Protein AF-S6GFT3-F1 (afdb_monomer_lite)

Sequence (217 aa):
MGRIEHPQSLIDEALYGQNAGHPILGSADYKLVHHCKNGRSVYSFCMCPGGTVVAATSEENQVVTNGMSQYSRNERNANSAIVVGIDPSDYPGGPLAGVDLQRELERAAFKLGGENYDAPMQRVGDFLKSNATTDIGVVQPSYKPGVKLTDLTGLLPEYCNVALREAIPAFNKKIDGFAHEDATLTAVETRTSSPICISRLMELKWRRRWHFLSLES

Radius of gyration: 18.82 Å; chains: 1; bounding box: 41×36×60 Å

Foldseek 3Di:
DFKWKDFQQLQQCQPPNVCRPPPVCAGDDDWDWDQDPLRKIKIWAPKQQQWAWEFPDPDALFTAIDIDADPNSNHGITMTTTDIDDDCVVQPDPQCSLVVLLRLLRNVQSVCQPVPRAFEKEFLLCLLVVHWDDDQPPDAHRYPPHHDTTHCCVSDDNSGSNRCSVRQVVVCVVGPCSSPRNIMGTDDHSPRDDSGDPDDDPPPDPDDDDDDDDDDD

Secondary structure (DSSP, 8-state):
--EEEEEHHHHHHHHHGGGTT-TTT-S-----EEE-TTS-EEEEEEEEEEEEEEE---STT---EEEE--TT--SSEEEEEEEE---GGGS-SSTTHHHHHHHHHHHHHHHHHTSSSPEEEEEHHHHHHT----S--SS----SS-EEE---GGGS-HHHHHHHHHHHHHHHTTSTTTT-TT-EEE-----SS-SS-----SS----S---------

Structure (mmCIF, N/CA/C/O backbone):
data_AF-S6GFT3-F1
#
_entry.id   AF-S6GFT3-F1
#
loop_
_atom_site.group_PDB
_atom_site.id
_atom_site.type_symbol
_atom_site.label_atom_id
_atom_site.label_alt_id
_atom_site.label_comp_id
_atom_site.label_asym_id
_atom_site.label_entity_id
_atom_site.label_seq_id
_atom_site.pdbx_PDB_ins_code
_atom_site.Cartn_x
_atom_site.Cartn_y
_atom_site.Cartn_z
_atom_site.occupancy
_atom_site.B_iso_or_equiv
_atom_site.auth_seq_id
_atom_site.auth_comp_id
_atom_site.auth_asym_id
_atom_site.auth_atom_id
_atom_site.pdbx_PDB_model_num
ATOM 1 N N . MET A 1 1 ? -3.341 3.065 4.460 1.00 76.50 1 MET A N 1
ATOM 2 C CA . MET A 1 1 ? -3.394 2.348 3.162 1.00 76.50 1 MET A CA 1
ATOM 3 C C . MET A 1 1 ? -2.251 1.354 3.131 1.00 76.50 1 MET A C 1
ATOM 5 O O . MET A 1 1 ? -1.356 1.477 3.948 1.00 76.50 1 MET A O 1
ATOM 9 N N . GLY A 1 2 ? -2.373 0.305 2.327 1.00 93.56 2 GLY A N 1
ATOM 10 C CA . GLY A 1 2 ? -1.497 -0.853 2.341 1.00 93.56 2 GLY A CA 1
ATOM 11 C C . GLY A 1 2 ? -0.315 -0.792 1.382 1.00 93.56 2 GLY A C 1
ATOM 12 O O . GLY A 1 2 ? 0.190 0.270 1.011 1.00 93.56 2 GLY A O 1
ATOM 13 N N . ARG A 1 3 ? 0.111 -1.985 0.993 1.00 98.44 3 ARG A N 1
ATOM 14 C CA . ARG A 1 3 ? 1.264 -2.253 0.147 1.00 98.44 3 ARG A CA 1
ATOM 15 C C . ARG A 1 3 ? 0.844 -2.308 -1.310 1.00 98.44 3 ARG A C 1
ATOM 17 O O . ARG A 1 3 ? -0.034 -3.091 -1.661 1.00 98.44 3 ARG A O 1
ATOM 24 N N . ILE A 1 4 ? 1.459 -1.464 -2.134 1.00 98.69 4 ILE A N 1
ATOM 25 C CA . ILE A 1 4 ? 1.331 -1.535 -3.587 1.00 98.69 4 ILE A CA 1
ATOM 26 C C . ILE A 1 4 ? 2.386 -2.492 -4.139 1.00 98.69 4 ILE A C 1
ATOM 28 O O . ILE A 1 4 ? 3.529 -2.433 -3.684 1.00 98.69 4 ILE A O 1
ATOM 32 N N . GLU A 1 5 ? 2.025 -3.345 -5.097 1.00 98.81 5 GLU A N 1
ATOM 33 C CA . GLU A 1 5 ? 2.974 -4.188 -5.831 1.00 98.81 5 GLU A CA 1
ATOM 34 C C . GLU A 1 5 ? 2.902 -3.935 -7.338 1.00 98.81 5 GLU A C 1
ATOM 36 O O . GLU A 1 5 ? 1.819 -3.859 -7.928 1.00 98.81 5 GLU A O 1
ATOM 41 N N . HIS A 1 6 ? 4.077 -3.876 -7.958 1.00 98.62 6 HIS A N 1
ATOM 42 C CA . HIS A 1 6 ? 4.287 -3.817 -9.405 1.00 98.62 6 HIS A CA 1
ATOM 43 C C . HIS A 1 6 ? 5.329 -4.866 -9.790 1.00 98.62 6 HIS A C 1
ATOM 45 O O . HIS A 1 6 ? 6.172 -5.192 -8.952 1.00 98.62 6 HIS A O 1
ATOM 51 N N . PRO A 1 7 ? 5.363 -5.362 -11.039 1.00 98.19 7 PRO A N 1
ATOM 52 C CA . PRO A 1 7 ? 6.503 -6.143 -11.505 1.00 98.19 7 PRO A CA 1
ATOM 53 C C . PRO A 1 7 ? 7.793 -5.340 -11.300 1.00 98.19 7 PRO A C 1
ATOM 55 O O . PRO A 1 7 ? 7.855 -4.176 -11.696 1.00 98.19 7 PRO A O 1
ATOM 58 N N . GLN A 1 8 ? 8.824 -5.941 -10.703 1.00 98.12 8 GLN A N 1
ATOM 59 C CA . GLN A 1 8 ? 10.095 -5.244 -10.471 1.00 98.12 8 GLN A CA 1
ATOM 60 C C . GLN A 1 8 ? 10.688 -4.735 -11.791 1.00 98.12 8 GLN A C 1
ATOM 62 O O . GLN A 1 8 ? 11.159 -3.605 -11.852 1.00 98.12 8 GLN A O 1
ATOM 67 N N . SER A 1 9 ? 10.552 -5.514 -12.868 1.00 97.06 9 SER A N 1
ATOM 68 C CA . SER A 1 9 ? 11.010 -5.136 -14.207 1.00 97.06 9 SER A CA 1
ATOM 69 C C . SER A 1 9 ? 10.369 -3.850 -14.733 1.00 97.06 9 SER A C 1
ATOM 71 O O . SER A 1 9 ? 11.036 -3.091 -15.423 1.00 97.06 9 SER A O 1
ATOM 73 N N . LEU A 1 10 ? 9.100 -3.581 -14.396 1.00 97.88 10 LEU A N 1
ATOM 74 C CA . LEU A 1 10 ? 8.419 -2.340 -14.785 1.00 97.88 10 LEU A CA 1
ATOM 75 C C . LEU A 1 10 ? 9.085 -1.138 -14.108 1.00 97.88 10 LEU A C 1
ATOM 77 O O . LEU A 1 10 ? 9.333 -0.121 -14.747 1.00 97.88 10 LEU A O 1
ATOM 81 N N . ILE A 1 11 ? 9.409 -1.268 -12.820 1.00 98.25 11 ILE A N 1
ATOM 82 C CA . ILE A 1 11 ? 10.091 -0.218 -12.057 1.00 98.25 11 ILE A CA 1
ATOM 83 C C . ILE A 1 11 ? 11.535 -0.039 -12.543 1.00 98.25 11 ILE A C 1
ATOM 85 O O . ILE A 1 11 ? 11.985 1.096 -12.701 1.00 98.25 11 ILE A O 1
ATOM 89 N N . ASP A 1 12 ? 12.239 -1.138 -12.825 1.00 97.94 12 ASP A N 1
ATOM 90 C CA . ASP A 1 12 ? 13.599 -1.110 -13.370 1.00 97.94 12 ASP A CA 1
ATOM 91 C C . ASP A 1 12 ? 13.644 -0.391 -14.721 1.00 97.94 12 ASP A C 1
ATOM 93 O O . ASP A 1 12 ? 14.489 0.477 -14.934 1.00 97.94 12 ASP A O 1
ATOM 97 N N . GLU A 1 13 ? 12.716 -0.706 -15.624 1.00 97.75 13 GLU A N 1
ATOM 98 C CA . GLU A 1 13 ? 12.628 -0.068 -16.935 1.00 97.75 13 GLU A CA 1
ATOM 99 C C . GLU A 1 13 ? 12.287 1.421 -16.813 1.00 97.75 13 GLU A C 1
ATOM 101 O O . GLU A 1 13 ? 12.956 2.257 -17.423 1.00 97.75 13 GLU A O 1
ATOM 106 N N . ALA A 1 14 ? 11.317 1.774 -15.966 1.00 97.62 14 ALA A N 1
ATOM 107 C CA . ALA A 1 14 ? 10.903 3.160 -15.770 1.00 97.62 14 ALA A CA 1
ATOM 108 C C . ALA A 1 14 ? 12.011 4.050 -15.172 1.00 97.62 14 ALA A C 1
ATOM 110 O O . ALA A 1 14 ? 12.063 5.244 -15.471 1.00 97.62 14 ALA A O 1
ATOM 111 N N . LEU A 1 15 ? 12.887 3.498 -14.323 1.00 97.56 15 LEU A N 1
ATOM 112 C CA . LEU A 1 15 ? 13.923 4.266 -13.622 1.00 97.56 15 LEU A CA 1
ATOM 113 C C . LEU A 1 15 ? 15.307 4.181 -14.270 1.00 97.56 15 LEU A C 1
ATOM 115 O O . LEU A 1 15 ? 16.045 5.168 -14.258 1.00 97.56 15 LEU A O 1
ATOM 119 N N . TYR A 1 16 ? 15.680 3.025 -14.819 1.00 97.50 16 TYR A N 1
ATOM 120 C CA . TYR A 1 16 ? 17.016 2.781 -15.373 1.00 97.50 16 TYR A CA 1
ATOM 121 C C . TYR A 1 16 ? 17.034 2.642 -16.899 1.00 97.50 16 TYR A C 1
ATOM 123 O O . TYR A 1 16 ? 18.108 2.762 -17.501 1.00 97.50 16 TYR A O 1
ATOM 131 N N . GLY A 1 17 ? 15.886 2.418 -17.546 1.00 96.38 17 GLY A N 1
ATOM 132 C CA . GLY A 1 17 ? 15.785 2.240 -18.993 1.00 96.38 17 GLY A CA 1
ATOM 133 C C . GLY A 1 17 ? 16.698 1.119 -19.494 1.00 96.38 17 GLY A C 1
ATOM 134 O O . GLY A 1 17 ? 16.649 -0.007 -19.010 1.00 96.38 17 GLY A O 1
ATOM 135 N N . GLN A 1 18 ? 17.594 1.439 -20.432 1.00 95.88 18 GLN A N 1
ATOM 136 C CA . GLN A 1 18 ? 18.540 0.473 -21.014 1.00 95.88 18 GLN A CA 1
ATOM 137 C C . GLN A 1 18 ? 19.512 -0.147 -19.996 1.00 95.88 18 GLN A C 1
ATOM 139 O O . GLN A 1 18 ? 20.102 -1.185 -20.281 1.00 95.88 18 GLN A O 1
ATOM 144 N N . ASN A 1 19 ? 19.689 0.476 -18.827 1.00 96.88 19 ASN A N 1
ATOM 145 C CA . ASN A 1 19 ? 20.568 -0.031 -17.772 1.00 96.88 19 ASN A CA 1
ATOM 146 C C . ASN A 1 19 ? 19.848 -0.956 -16.773 1.00 96.88 19 ASN A C 1
ATOM 148 O O . ASN A 1 19 ? 20.461 -1.379 -15.789 1.00 96.88 19 ASN A O 1
ATOM 152 N N . ALA A 1 20 ? 18.567 -1.271 -16.989 1.00 96.38 20 ALA A N 1
ATOM 153 C CA . ALA A 1 20 ? 17.850 -2.261 -16.192 1.00 96.38 20 ALA A CA 1
ATOM 154 C C . ALA A 1 20 ? 18.586 -3.617 -16.208 1.00 96.38 20 ALA A C 1
ATOM 156 O O . ALA A 1 20 ? 19.044 -4.083 -17.251 1.00 96.38 20 ALA A O 1
ATOM 157 N N . GLY A 1 21 ? 18.738 -4.242 -15.035 1.00 91.69 21 GLY A N 1
ATOM 158 C CA . GLY A 1 21 ? 19.493 -5.492 -14.869 1.00 91.69 21 GLY A CA 1
ATOM 159 C C . GLY A 1 21 ? 21.014 -5.331 -14.731 1.00 91.69 21 GLY A C 1
ATOM 160 O O . GLY A 1 21 ? 21.723 -6.333 -14.621 1.00 91.69 21 GLY A O 1
ATOM 161 N N . HIS A 1 22 ? 21.547 -4.102 -14.703 1.00 94.69 22 HIS A N 1
ATOM 162 C CA . HIS A 1 22 ? 22.978 -3.883 -14.490 1.00 94.69 22 HIS A CA 1
ATOM 163 C C . HIS A 1 22 ? 23.417 -4.350 -13.080 1.00 94.69 22 HIS A C 1
ATOM 165 O O . HIS A 1 22 ? 22.889 -3.839 -12.088 1.00 94.69 22 HIS A O 1
ATOM 171 N N . PRO A 1 23 ? 24.436 -5.229 -12.938 1.00 91.56 23 PRO A N 1
ATOM 172 C CA . PRO A 1 23 ? 24.786 -5.853 -11.652 1.00 91.56 23 PRO A CA 1
ATOM 173 C C . PRO A 1 23 ? 25.145 -4.881 -10.521 1.00 91.56 23 PRO A C 1
ATOM 175 O O . PRO A 1 23 ? 24.946 -5.197 -9.354 1.00 91.56 23 PRO A O 1
ATOM 178 N N . ILE A 1 24 ? 25.685 -3.703 -10.857 1.00 93.75 24 ILE A N 1
ATOM 179 C CA . ILE A 1 24 ? 26.036 -2.667 -9.867 1.00 93.75 24 ILE A CA 1
ATOM 180 C C . ILE A 1 24 ? 24.811 -1.854 -9.434 1.00 93.75 24 ILE A C 1
ATOM 182 O O . ILE A 1 24 ? 24.741 -1.439 -8.282 1.00 93.75 24 ILE A O 1
ATOM 186 N N . LEU A 1 25 ? 23.863 -1.608 -10.346 1.00 94.06 25 LEU A N 1
ATOM 187 C CA . LEU A 1 25 ? 22.658 -0.839 -10.021 1.00 94.06 25 LEU A CA 1
ATOM 188 C C . LEU A 1 25 ? 21.688 -1.696 -9.201 1.00 94.06 25 LEU A C 1
ATOM 190 O O . LEU A 1 25 ? 21.065 -1.198 -8.268 1.00 94.06 25 LEU A O 1
ATOM 194 N N . GLY A 1 26 ? 21.624 -2.995 -9.514 1.00 94.00 26 GLY A N 1
ATOM 195 C CA . GLY A 1 26 ? 20.690 -3.924 -8.893 1.00 94.00 26 GLY A CA 1
ATOM 196 C C . GLY A 1 26 ? 19.238 -3.579 -9.228 1.00 94.00 26 GLY A C 1
ATOM 197 O O . GLY A 1 26 ? 18.957 -2.918 -10.228 1.00 94.00 26 GLY A O 1
ATOM 198 N N . SER A 1 27 ? 18.322 -4.050 -8.385 1.00 95.88 27 SER A N 1
ATOM 199 C CA . SER A 1 27 ? 16.886 -3.797 -8.523 1.00 95.88 27 SER A CA 1
ATOM 200 C C . SER A 1 27 ? 16.550 -2.362 -8.125 1.00 95.88 27 SER A C 1
ATOM 202 O O . SER A 1 27 ? 16.937 -1.905 -7.042 1.00 95.88 27 SER A O 1
ATOM 204 N N . ALA A 1 28 ? 15.809 -1.677 -8.991 1.00 96.88 28 ALA A N 1
ATOM 205 C CA . ALA A 1 28 ? 15.468 -0.280 -8.841 1.00 96.88 28 ALA A CA 1
ATOM 206 C C . ALA A 1 28 ? 14.562 -0.013 -7.641 1.00 96.88 28 ALA A C 1
ATOM 208 O O . ALA A 1 28 ? 13.786 -0.848 -7.171 1.00 96.88 28 ALA A O 1
ATOM 209 N N . ASP A 1 29 ? 14.695 1.208 -7.158 1.00 96.50 29 ASP A N 1
ATOM 210 C CA . ASP A 1 29 ? 14.293 1.662 -5.845 1.00 96.50 29 ASP A CA 1
ATOM 211 C C . ASP A 1 29 ? 13.647 3.050 -6.015 1.00 96.50 29 ASP A C 1
ATOM 213 O O . ASP A 1 29 ? 13.997 3.801 -6.927 1.00 96.50 29 ASP A O 1
ATOM 217 N N . TYR A 1 30 ? 12.633 3.381 -5.210 1.00 98.25 30 TYR A N 1
ATOM 218 C CA . TYR A 1 30 ? 11.950 4.668 -5.322 1.00 98.25 30 TYR A CA 1
ATOM 219 C C . TYR A 1 30 ? 11.539 5.272 -3.984 1.00 98.25 30 TYR A C 1
ATOM 221 O O . TYR A 1 30 ? 11.294 4.592 -2.985 1.00 98.25 30 TYR A O 1
ATOM 229 N N . LYS A 1 31 ? 11.388 6.600 -4.011 1.00 98.19 31 LYS A N 1
ATOM 230 C CA . LYS A 1 31 ? 10.795 7.399 -2.943 1.00 98.19 31 LYS A CA 1
ATOM 231 C C . LYS A 1 31 ? 9.882 8.461 -3.541 1.00 98.19 31 LYS A C 1
ATOM 233 O O . LYS A 1 31 ? 10.324 9.359 -4.253 1.00 98.19 31 LYS A O 1
ATOM 238 N N . LEU A 1 32 ? 8.599 8.365 -3.227 1.00 98.44 32 LEU A N 1
ATOM 239 C CA . LEU A 1 32 ? 7.544 9.198 -3.780 1.00 98.44 32 LEU A CA 1
ATOM 240 C C . LEU A 1 32 ? 6.841 9.970 -2.666 1.00 98.44 32 LEU A C 1
ATOM 242 O O . LEU A 1 32 ? 6.572 9.433 -1.595 1.00 98.44 32 LEU A O 1
ATOM 246 N N . VAL A 1 33 ? 6.534 11.235 -2.942 1.00 98.38 33 VAL A N 1
ATOM 247 C CA . VAL A 1 33 ? 5.713 12.113 -2.099 1.00 98.38 33 VAL A CA 1
ATOM 248 C C . VAL A 1 33 ? 4.816 12.943 -3.012 1.00 98.38 33 VAL A C 1
ATOM 250 O O . VAL A 1 33 ? 5.262 13.399 -4.074 1.00 98.38 33 VAL A O 1
ATOM 253 N N . HIS A 1 34 ? 3.557 13.116 -2.623 1.00 98.62 34 HIS A N 1
ATOM 254 C CA . HIS A 1 34 ? 2.587 13.992 -3.272 1.00 98.62 34 HIS A CA 1
ATOM 255 C C . HIS A 1 34 ? 1.762 14.726 -2.214 1.00 98.62 34 HIS A C 1
ATOM 257 O O . HIS A 1 34 ? 1.202 14.106 -1.309 1.00 98.62 34 HIS A O 1
ATOM 263 N N . HIS A 1 35 ? 1.693 16.050 -2.332 1.00 98.31 35 HIS A N 1
ATOM 264 C CA . HIS A 1 35 ? 0.848 16.895 -1.493 1.00 98.31 35 HIS A CA 1
ATOM 265 C C . HIS A 1 35 ? -0.483 17.100 -2.215 1.00 98.31 35 HIS A C 1
ATOM 267 O O . HIS A 1 35 ? -0.519 17.696 -3.292 1.00 98.31 35 HIS A O 1
ATOM 273 N N . CYS A 1 36 ? -1.552 16.555 -1.644 1.00 98.38 36 CYS A N 1
ATOM 274 C CA . CYS A 1 36 ? -2.869 16.516 -2.262 1.00 98.38 36 CYS A CA 1
ATOM 275 C C . CYS A 1 36 ? -3.621 17.832 -2.063 1.00 98.38 36 CYS A C 1
ATOM 277 O O . CYS A 1 36 ? -3.381 18.577 -1.108 1.00 98.38 36 CYS A O 1
ATOM 279 N N . LYS A 1 37 ? -4.613 18.085 -2.920 1.00 98.19 37 LYS A N 1
ATOM 280 C CA . LYS A 1 37 ? -5.451 19.294 -2.844 1.00 98.19 37 LYS A CA 1
ATOM 281 C C . LYS A 1 37 ? -6.261 19.386 -1.552 1.00 98.19 37 LYS A C 1
ATOM 283 O O . LYS A 1 37 ? -6.582 20.485 -1.116 1.00 98.19 37 LYS A O 1
ATOM 288 N N . ASN A 1 38 ? -6.579 18.248 -0.934 1.00 96.88 38 ASN A N 1
ATOM 289 C CA . ASN A 1 38 ? -7.308 18.181 0.335 1.00 96.88 38 ASN A CA 1
ATOM 290 C C . ASN A 1 38 ? -6.419 18.406 1.577 1.00 96.88 38 ASN A C 1
ATOM 292 O O . ASN A 1 38 ? -6.856 18.138 2.693 1.00 96.88 38 ASN A O 1
ATOM 296 N N . GLY A 1 39 ? -5.170 18.851 1.394 1.00 96.69 39 GLY A N 1
ATOM 297 C CA . GLY A 1 39 ? -4.229 19.146 2.477 1.00 96.69 39 GLY A CA 1
ATOM 298 C C . GLY A 1 39 ? -3.489 17.927 3.035 1.00 96.69 39 GLY A C 1
ATOM 299 O O . GLY A 1 39 ? -2.592 18.091 3.859 1.00 96.69 39 GLY A O 1
ATOM 300 N N . ARG A 1 40 ? -3.808 16.706 2.585 1.00 97.25 40 ARG A N 1
ATOM 301 C CA . ARG A 1 40 ? -3.100 15.487 3.002 1.00 97.25 40 ARG A CA 1
ATOM 302 C C . ARG A 1 40 ? -1.850 15.252 2.165 1.00 97.25 40 ARG A C 1
ATOM 304 O O . ARG A 1 40 ? -1.783 15.615 0.995 1.00 97.25 40 ARG A O 1
ATOM 311 N N . SER A 1 41 ? -0.865 14.586 2.756 1.00 97.75 41 SER A N 1
ATOM 312 C CA . SER A 1 41 ? 0.330 14.134 2.040 1.00 97.75 41 SER A CA 1
ATOM 313 C C . SER A 1 41 ? 0.304 12.620 1.897 1.00 97.75 41 SER A C 1
ATOM 315 O O . SER A 1 41 ? 0.115 11.909 2.885 1.00 97.75 41 SER A O 1
ATOM 317 N N . VAL A 1 42 ? 0.514 12.139 0.674 1.00 98.56 42 VAL A N 1
ATOM 318 C CA . VAL A 1 42 ? 0.662 10.715 0.361 1.00 98.56 42 VAL A CA 1
ATOM 319 C C . V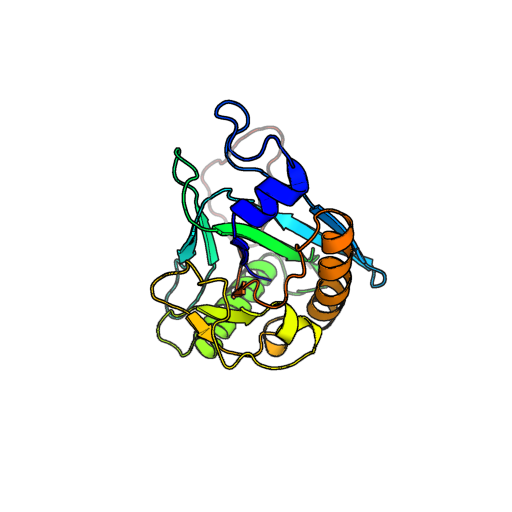AL A 1 42 ? 2.111 10.443 0.009 1.00 98.56 42 VAL A C 1
ATOM 321 O O . VAL A 1 42 ? 2.721 11.203 -0.745 1.00 98.56 42 VAL A O 1
ATOM 324 N N . TYR A 1 43 ? 2.677 9.368 0.541 1.00 98.38 43 TYR A N 1
ATOM 325 C CA . TYR A 1 43 ? 4.068 9.021 0.289 1.00 98.38 43 TYR A CA 1
ATOM 326 C C . TYR A 1 43 ? 4.298 7.514 0.291 1.00 98.38 43 TYR A C 1
ATOM 328 O O . TYR A 1 43 ? 3.533 6.753 0.882 1.00 98.38 43 TYR A O 1
ATOM 336 N N . SER A 1 44 ? 5.369 7.092 -0.380 1.00 98.25 44 SER A N 1
ATOM 337 C CA . SER A 1 44 ? 5.870 5.723 -0.302 1.00 98.25 44 SER A CA 1
ATOM 338 C C . SER A 1 44 ? 6.707 5.533 0.961 1.00 98.25 44 SER A C 1
ATOM 340 O O . SER A 1 44 ? 7.581 6.353 1.261 1.00 98.25 44 SER A O 1
ATOM 342 N N . PHE A 1 45 ? 6.511 4.421 1.651 1.00 96.88 45 PHE A N 1
ATOM 343 C CA . PHE A 1 45 ? 7.230 4.045 2.857 1.00 96.88 45 PHE A CA 1
ATOM 344 C C . PHE A 1 45 ? 7.728 2.602 2.759 1.00 96.88 45 PHE A C 1
ATOM 346 O O . PHE A 1 45 ? 7.043 1.742 2.208 1.00 96.88 45 PHE A O 1
ATOM 353 N N . CYS A 1 46 ? 8.924 2.351 3.310 1.00 96.25 46 CYS A N 1
ATOM 354 C CA . CYS A 1 46 ? 9.547 1.025 3.356 1.00 96.25 46 CYS A CA 1
ATOM 355 C C . CYS A 1 46 ? 9.503 0.322 1.983 1.00 96.25 46 CYS A C 1
ATOM 357 O O . CYS A 1 46 ? 8.977 -0.776 1.846 1.00 96.25 46 CYS A O 1
ATOM 359 N N . MET A 1 47 ? 9.993 1.001 0.943 1.00 97.81 47 MET A N 1
ATOM 360 C CA . MET A 1 47 ? 10.058 0.433 -0.402 1.00 97.81 47 MET A CA 1
ATOM 361 C C . MET A 1 47 ? 11.065 -0.732 -0.424 1.00 97.81 47 MET A C 1
ATOM 363 O O . MET A 1 47 ? 12.174 -0.626 0.103 1.00 97.81 47 MET A O 1
ATOM 367 N N . CYS A 1 48 ? 10.632 -1.854 -0.989 1.00 97.62 48 CYS A N 1
ATOM 368 C CA . CYS A 1 48 ? 11.287 -3.153 -1.002 1.00 97.62 48 CYS A CA 1
ATOM 369 C C . CYS A 1 48 ? 11.453 -3.615 -2.461 1.00 97.62 48 CYS A C 1
ATOM 371 O O . CYS A 1 48 ? 10.509 -4.178 -3.029 1.00 97.62 48 CYS A O 1
ATOM 373 N N . PRO A 1 49 ? 12.629 -3.389 -3.079 1.00 96.38 49 PRO A N 1
ATOM 374 C CA . PRO A 1 49 ? 12.917 -3.884 -4.421 1.00 96.38 49 PRO A CA 1
ATOM 375 C C . PRO A 1 49 ? 12.960 -5.409 -4.431 1.00 96.38 49 PRO A C 1
ATOM 377 O O . PRO A 1 49 ? 13.568 -6.002 -3.531 1.00 96.38 49 PRO A O 1
ATOM 380 N N . GLY A 1 50 ? 12.336 -6.022 -5.436 1.00 95.94 50 GLY A N 1
ATOM 381 C CA . GLY A 1 50 ? 12.275 -7.464 -5.660 1.00 95.94 50 GLY A CA 1
ATOM 382 C C . GLY A 1 50 ? 12.017 -8.212 -4.363 1.00 95.94 50 GLY A C 1
ATOM 383 O O . GLY A 1 50 ? 12.827 -9.045 -3.943 1.00 95.94 50 GLY A O 1
ATOM 384 N N . GLY A 1 51 ? 10.935 -7.828 -3.690 1.00 95.75 51 GLY A N 1
ATOM 385 C CA . GLY A 1 51 ? 10.566 -8.295 -2.364 1.00 95.75 51 GLY A CA 1
ATOM 386 C C . GLY A 1 51 ? 9.155 -8.863 -2.307 1.00 95.75 51 GLY A C 1
ATOM 387 O O . GLY A 1 51 ? 8.471 -9.032 -3.313 1.00 95.75 51 GLY A O 1
ATOM 388 N N . THR A 1 52 ? 8.708 -9.122 -1.087 1.00 97.62 52 THR A N 1
ATOM 389 C CA . THR A 1 52 ? 7.388 -9.668 -0.778 1.00 97.62 52 THR A CA 1
ATOM 390 C C . THR A 1 52 ? 6.664 -8.782 0.219 1.00 97.62 52 THR A C 1
ATOM 392 O O . THR A 1 52 ? 7.274 -8.255 1.156 1.00 97.62 52 THR A O 1
ATOM 395 N N . VAL A 1 53 ? 5.352 -8.681 0.066 1.00 98.44 53 VAL A N 1
ATOM 396 C CA . VAL A 1 53 ? 4.459 -8.206 1.115 1.00 98.44 53 VAL A CA 1
ATOM 397 C C . VAL A 1 53 ? 4.295 -9.329 2.139 1.00 98.44 53 VAL A C 1
ATOM 399 O O . VAL A 1 53 ? 4.099 -10.484 1.773 1.00 98.44 53 VAL A O 1
ATOM 402 N N . VAL A 1 54 ? 4.397 -9.010 3.427 1.00 98.00 54 VAL A N 1
ATOM 403 C CA . VAL A 1 54 ? 4.386 -10.001 4.514 1.00 98.00 54 VAL A CA 1
ATOM 404 C C . VAL A 1 54 ? 3.239 -9.765 5.493 1.00 98.00 54 VAL A C 1
ATOM 406 O O . VAL A 1 54 ? 2.862 -8.621 5.760 1.00 98.00 54 VAL A O 1
ATOM 409 N N . ALA A 1 55 ? 2.712 -10.853 6.062 1.00 97.81 55 ALA A N 1
ATOM 410 C CA . ALA A 1 55 ? 1.807 -10.813 7.206 1.00 97.81 55 ALA A CA 1
ATOM 411 C C . ALA A 1 55 ? 2.580 -10.417 8.467 1.00 97.81 55 ALA A C 1
ATOM 413 O O . ALA A 1 55 ? 3.430 -11.163 8.948 1.00 97.81 55 ALA A O 1
ATOM 414 N N . ALA A 1 56 ? 2.287 -9.232 8.997 1.00 97.56 56 ALA A N 1
ATOM 415 C CA . ALA A 1 56 ? 3.000 -8.642 10.130 1.00 97.56 56 ALA A CA 1
ATOM 416 C C . ALA A 1 56 ? 2.112 -8.471 11.371 1.00 97.56 56 ALA A C 1
ATOM 418 O O . ALA A 1 56 ? 2.442 -7.700 12.275 1.00 97.56 56 ALA A O 1
ATOM 419 N N . THR A 1 57 ? 0.962 -9.152 11.404 1.00 97.38 57 THR A N 1
ATOM 420 C CA . THR A 1 57 ? 0.068 -9.088 12.561 1.00 97.38 57 THR A CA 1
ATOM 421 C C . THR A 1 57 ? 0.727 -9.727 13.780 1.00 97.38 57 THR A C 1
ATOM 423 O O . THR A 1 57 ? 1.442 -10.722 13.677 1.00 97.38 57 THR A O 1
ATOM 426 N N . SER A 1 58 ? 0.489 -9.135 14.946 1.00 97.00 58 SER A N 1
ATOM 427 C CA . SER A 1 58 ? 0.959 -9.639 16.240 1.00 97.00 58 SER A CA 1
ATOM 428 C C . SER A 1 58 ? -0.180 -9.784 17.250 1.00 97.00 58 SER A C 1
ATOM 430 O O . SER A 1 58 ? 0.078 -9.945 18.440 1.00 97.00 58 SER A O 1
ATOM 432 N N . GLU A 1 59 ? -1.425 -9.641 16.798 1.00 98.00 59 GLU A N 1
ATOM 433 C CA . GLU A 1 59 ? -2.634 -9.763 17.607 1.00 98.00 59 GLU A CA 1
ATOM 434 C C . GLU A 1 59 ? -3.630 -10.674 16.873 1.00 98.00 59 GLU A C 1
ATOM 436 O O . GLU A 1 59 ? -3.661 -10.731 15.641 1.00 98.00 59 GLU A O 1
ATOM 441 N N . GLU A 1 60 ? -4.435 -11.412 17.633 1.00 98.38 60 GLU A N 1
ATOM 442 C CA . GLU A 1 60 ? -5.459 -12.293 17.073 1.00 98.38 60 GLU A CA 1
ATOM 443 C C . GLU A 1 60 ? -6.547 -11.489 16.349 1.00 98.38 60 GLU A C 1
ATOM 445 O O . GLU A 1 60 ? -6.917 -10.388 16.771 1.00 98.38 60 GLU A O 1
ATOM 450 N N . ASN A 1 61 ? -7.102 -12.073 15.282 1.00 98.44 61 ASN A N 1
ATOM 451 C CA . ASN A 1 61 ? -8.213 -11.502 14.510 1.00 98.44 61 ASN A CA 1
ATOM 452 C C . ASN A 1 61 ? -7.911 -10.101 13.946 1.00 98.44 61 ASN A C 1
ATOM 454 O O . ASN A 1 61 ? -8.781 -9.228 13.873 1.00 98.44 61 ASN A O 1
ATOM 458 N N . GLN A 1 62 ? -6.650 -9.885 13.575 1.00 98.56 62 GLN A N 1
ATOM 459 C CA . GLN A 1 62 ? -6.125 -8.647 13.015 1.00 98.56 62 GLN A CA 1
ATOM 460 C C . GLN A 1 62 ? -5.236 -8.962 11.814 1.00 98.56 62 GLN A C 1
ATOM 462 O O . GLN A 1 62 ? -4.464 -9.923 11.841 1.00 98.56 62 GLN A O 1
ATOM 467 N N . VAL A 1 63 ? -5.328 -8.140 10.769 1.00 98.56 63 VAL A N 1
ATOM 468 C CA . VAL A 1 63 ? -4.451 -8.202 9.594 1.00 98.56 63 VAL A CA 1
ATOM 469 C C . VAL A 1 63 ? -3.589 -6.951 9.556 1.00 98.56 63 VAL A C 1
ATOM 471 O O . VAL A 1 63 ? -4.095 -5.836 9.635 1.00 98.56 63 VAL A O 1
ATOM 474 N N . VAL A 1 64 ? -2.284 -7.157 9.386 1.00 98.38 64 VAL A N 1
ATOM 475 C CA . VAL A 1 64 ? -1.287 -6.103 9.182 1.00 98.38 64 VAL A CA 1
ATOM 476 C C . VAL A 1 64 ? -0.388 -6.525 8.031 1.00 98.38 64 VAL A C 1
ATOM 478 O O . VAL A 1 64 ? 0.061 -7.676 7.984 1.00 98.38 64 VAL A O 1
ATOM 481 N N . THR A 1 65 ? -0.099 -5.597 7.126 1.00 98.44 65 THR A N 1
ATOM 482 C CA . THR A 1 65 ? 0.915 -5.768 6.085 1.00 98.44 65 THR A CA 1
ATOM 483 C C . THR A 1 65 ? 2.232 -5.111 6.488 1.00 98.44 65 THR A C 1
ATOM 485 O O . THR A 1 65 ? 2.264 -4.168 7.281 1.00 98.44 65 THR A O 1
ATOM 488 N N . ASN A 1 66 ? 3.327 -5.632 5.941 1.00 97.69 66 ASN A N 1
ATOM 489 C CA . ASN A 1 66 ? 4.619 -4.956 5.846 1.00 97.69 66 ASN A CA 1
ATOM 490 C C . ASN A 1 66 ? 5.340 -5.446 4.577 1.00 97.69 66 ASN A C 1
ATOM 492 O O . ASN A 1 66 ? 4.766 -6.199 3.790 1.00 97.69 66 ASN A O 1
ATOM 496 N N . GLY A 1 67 ? 6.590 -5.043 4.367 1.00 96.56 67 GLY A N 1
ATOM 497 C CA . GLY A 1 67 ? 7.421 -5.472 3.249 1.00 96.56 67 GLY A CA 1
ATOM 498 C C . GLY A 1 67 ? 8.744 -6.052 3.720 1.00 96.56 67 GLY A C 1
ATOM 499 O O . GLY A 1 67 ? 9.286 -5.673 4.757 1.00 96.56 67 GLY A O 1
ATOM 500 N N . MET A 1 68 ? 9.266 -6.981 2.930 1.00 96.06 68 MET A N 1
ATOM 501 C CA . MET A 1 68 ? 10.578 -7.586 3.110 1.00 96.06 68 MET A CA 1
ATOM 502 C C . MET A 1 68 ? 11.222 -7.768 1.735 1.00 96.06 68 MET A C 1
ATOM 504 O O . MET A 1 68 ? 10.538 -8.128 0.782 1.00 96.06 68 MET A O 1
ATOM 508 N N . SER A 1 69 ? 12.539 -7.604 1.646 1.00 91.06 69 SER A N 1
ATOM 509 C CA . SER A 1 69 ? 13.330 -8.125 0.527 1.00 91.06 69 SER A CA 1
ATOM 510 C C . SER A 1 69 ? 14.446 -9.012 1.063 1.00 91.06 69 SER A C 1
ATOM 512 O O . SER A 1 69 ? 15.058 -8.697 2.087 1.00 91.06 69 SER A O 1
ATOM 514 N N . GLN A 1 70 ? 14.748 -10.095 0.348 1.00 87.88 70 GLN A N 1
ATOM 515 C CA . GLN A 1 70 ? 16.004 -10.823 0.536 1.00 87.88 70 GLN A CA 1
ATOM 516 C C . GLN A 1 70 ? 17.182 -9.966 0.055 1.00 87.88 70 GLN A C 1
ATOM 518 O O . GLN A 1 70 ? 16.998 -9.024 -0.719 1.00 87.88 70 GLN A O 1
ATOM 523 N N . TYR A 1 71 ? 18.407 -10.315 0.459 1.00 82.00 71 TYR A N 1
ATOM 524 C CA . TYR A 1 71 ? 19.613 -9.613 -0.007 1.00 82.00 71 TYR A CA 1
ATOM 525 C C . TYR A 1 71 ? 19.711 -9.575 -1.541 1.00 82.00 71 TYR A C 1
ATOM 527 O O . TYR A 1 71 ? 20.097 -8.556 -2.106 1.00 82.00 71 TYR A O 1
ATOM 535 N N . SER A 1 72 ? 19.305 -10.660 -2.209 1.00 80.00 72 SER A N 1
ATOM 536 C CA . SER A 1 72 ? 19.312 -10.775 -3.669 1.00 80.00 72 SER A CA 1
ATOM 537 C C . SER A 1 72 ? 18.325 -9.845 -4.377 1.00 80.00 72 SER A C 1
ATOM 539 O O . SER A 1 72 ? 18.522 -9.598 -5.561 1.00 80.00 72 SER A O 1
ATOM 541 N N . ARG A 1 73 ? 17.276 -9.354 -3.689 1.00 88.56 73 ARG A N 1
ATOM 542 C CA . ARG A 1 73 ? 16.221 -8.480 -4.249 1.00 88.56 73 ARG A CA 1
ATOM 543 C C . ARG A 1 73 ? 15.681 -8.968 -5.601 1.00 88.56 73 ARG A C 1
ATOM 545 O O . ARG A 1 73 ? 15.490 -8.177 -6.520 1.00 88.56 73 ARG A O 1
ATOM 552 N N . ASN A 1 74 ? 15.487 -10.279 -5.724 1.00 87.75 74 ASN A N 1
ATOM 553 C CA . ASN A 1 74 ? 15.184 -10.948 -6.991 1.00 87.75 74 ASN A CA 1
ATOM 554 C C . ASN A 1 74 ? 13.789 -11.595 -7.011 1.00 87.75 74 ASN A C 1
ATOM 556 O O . ASN A 1 74 ? 13.529 -12.486 -7.817 1.00 87.75 74 ASN A O 1
ATOM 560 N N . GLU A 1 75 ? 12.900 -11.196 -6.097 1.00 93.88 75 GLU A N 1
ATOM 561 C CA . GLU A 1 75 ? 11.492 -11.577 -6.208 1.00 93.88 75 GLU A CA 1
ATOM 562 C C . GLU A 1 75 ? 10.819 -10.805 -7.344 1.00 93.88 75 GLU A C 1
ATOM 564 O O . GLU A 1 75 ? 11.294 -9.764 -7.802 1.00 93.88 75 GLU A O 1
ATOM 569 N N . ARG A 1 76 ? 9.677 -11.324 -7.796 1.00 94.00 76 ARG A N 1
ATOM 570 C CA . ARG A 1 76 ? 8.977 -10.826 -8.987 1.00 94.00 76 ARG A CA 1
ATOM 571 C C . ARG A 1 76 ? 8.532 -9.365 -8.875 1.00 94.00 76 ARG A C 1
ATOM 573 O O . ARG A 1 76 ? 8.485 -8.674 -9.894 1.00 94.00 76 ARG A O 1
ATOM 580 N N . ASN A 1 77 ? 8.173 -8.917 -7.674 1.00 97.94 77 ASN A N 1
ATOM 581 C CA . ASN A 1 77 ? 7.509 -7.637 -7.472 1.00 97.94 77 ASN A CA 1
ATOM 582 C C . ASN A 1 77 ? 8.388 -6.637 -6.710 1.00 97.94 77 ASN A C 1
ATOM 584 O O . ASN A 1 77 ? 9.030 -6.973 -5.714 1.00 97.94 77 ASN A O 1
ATOM 588 N N . ALA A 1 78 ? 8.332 -5.376 -7.129 1.00 98.19 78 ALA A N 1
ATOM 589 C CA . ALA A 1 78 ? 8.635 -4.247 -6.262 1.00 98.19 78 ALA A CA 1
ATOM 590 C C . ALA A 1 78 ? 7.422 -4.000 -5.363 1.00 98.19 78 ALA A C 1
ATOM 592 O O . ALA A 1 78 ? 6.295 -3.993 -5.863 1.00 98.19 78 ALA A O 1
ATOM 593 N N . ASN A 1 79 ? 7.624 -3.734 -4.071 1.00 98.50 79 ASN A N 1
ATOM 594 C CA . ASN A 1 79 ? 6.525 -3.280 -3.219 1.00 98.50 79 ASN A CA 1
ATOM 595 C C . ASN A 1 79 ? 6.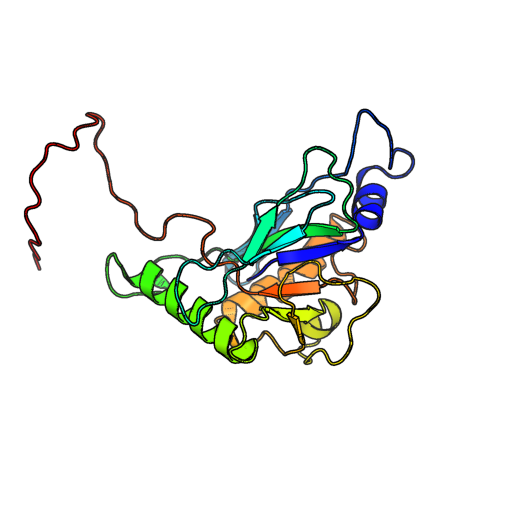903 -2.095 -2.333 1.00 98.50 79 ASN A C 1
ATOM 597 O O . ASN A 1 79 ? 8.053 -1.932 -1.943 1.00 98.50 79 ASN A O 1
ATOM 601 N N . SER A 1 80 ? 5.928 -1.265 -1.983 1.00 98.50 80 SER A N 1
ATOM 602 C CA . SER A 1 80 ? 6.071 -0.260 -0.926 1.00 98.50 80 SER A CA 1
ATOM 603 C C . SER A 1 80 ? 4.729 -0.003 -0.267 1.00 98.50 80 SER A C 1
ATOM 605 O O . SER A 1 80 ? 3.682 -0.214 -0.876 1.00 98.50 80 SER A O 1
ATOM 607 N N . ALA A 1 81 ? 4.731 0.453 0.981 1.00 98.25 81 ALA A N 1
ATOM 608 C CA . ALA A 1 81 ? 3.511 0.988 1.559 1.00 98.25 81 ALA A CA 1
ATOM 609 C C . ALA A 1 81 ? 3.242 2.356 0.925 1.00 98.25 81 ALA A C 1
ATOM 611 O O . ALA A 1 81 ? 4.102 3.234 0.983 1.00 98.25 81 ALA A O 1
ATOM 612 N N . ILE A 1 82 ? 2.062 2.561 0.345 1.00 98.44 82 ILE A N 1
ATOM 613 C CA . ILE A 1 82 ? 1.599 3.905 -0.003 1.00 98.44 82 ILE A CA 1
ATOM 614 C C . ILE A 1 82 ? 0.706 4.352 1.145 1.00 98.44 82 ILE A C 1
ATOM 616 O O . ILE A 1 82 ? -0.242 3.672 1.523 1.00 98.44 82 ILE A O 1
ATOM 620 N N . VAL A 1 83 ? 1.060 5.454 1.795 1.00 97.31 83 VAL A N 1
ATOM 621 C CA . VAL A 1 83 ? 0.431 5.848 3.059 1.00 97.31 83 VAL A CA 1
ATOM 622 C C . VAL A 1 83 ? 0.047 7.313 3.043 1.00 97.31 83 VAL A C 1
ATOM 624 O O . VAL A 1 83 ? 0.698 8.137 2.404 1.00 97.31 83 VAL A O 1
ATOM 627 N N . VAL A 1 84 ? -1.041 7.620 3.744 1.00 97.75 84 VAL A N 1
ATOM 628 C CA . VAL A 1 84 ? -1.551 8.979 3.934 1.00 97.75 84 VAL A CA 1
ATOM 629 C C . VAL A 1 84 ? -1.142 9.426 5.330 1.00 97.75 84 VAL A C 1
ATOM 631 O O . VAL A 1 84 ? -1.372 8.695 6.293 1.00 97.75 84 VAL A O 1
ATOM 634 N N . GLY A 1 85 ? -0.534 10.605 5.442 1.00 93.06 85 GLY A N 1
ATOM 635 C CA . GLY A 1 85 ? -0.277 11.222 6.742 1.00 93.06 85 GLY A CA 1
ATOM 636 C C . GLY A 1 85 ? -1.586 11.544 7.467 1.00 93.06 85 GLY A C 1
ATOM 637 O O . GLY A 1 85 ? -2.479 12.155 6.876 1.00 93.06 85 GLY A O 1
ATOM 638 N N . ILE A 1 86 ? -1.675 11.128 8.729 1.00 91.38 86 ILE A N 1
ATOM 639 C CA . ILE A 1 86 ? -2.759 11.457 9.659 1.00 91.38 86 ILE A CA 1
ATOM 640 C C . ILE A 1 86 ? -2.169 12.137 10.894 1.00 91.38 86 ILE A C 1
ATOM 642 O O . ILE A 1 86 ? -1.017 11.878 11.251 1.00 91.38 86 ILE A O 1
ATOM 646 N N . ASP A 1 87 ? -2.970 12.974 11.538 1.00 90.56 87 ASP A N 1
ATOM 647 C CA . ASP A 1 87 ? -2.594 13.754 12.713 1.00 90.56 87 ASP A CA 1
ATOM 648 C C . ASP A 1 87 ? -3.481 13.376 13.906 1.00 90.56 87 ASP A C 1
ATOM 650 O O . ASP A 1 87 ? -4.613 12.940 13.702 1.00 90.56 87 ASP A O 1
ATOM 654 N N . PRO A 1 88 ? -3.051 13.594 15.164 1.00 90.56 88 PRO A N 1
ATOM 655 C CA . PRO A 1 88 ? -3.877 13.303 16.340 1.00 90.56 88 PRO A CA 1
ATOM 656 C C . PRO A 1 88 ? -5.262 13.970 16.351 1.00 90.56 88 PRO A C 1
ATOM 658 O O . PRO A 1 88 ? -6.164 13.488 17.030 1.00 90.56 88 PRO A O 1
ATOM 661 N N . SER A 1 89 ? -5.461 15.055 15.594 1.00 91.75 89 SER A N 1
ATOM 662 C CA . SER A 1 89 ? -6.781 15.667 15.394 1.00 91.75 89 SER A CA 1
ATOM 663 C C . SER A 1 89 ? -7.765 14.774 14.631 1.00 91.75 89 SER A C 1
ATOM 665 O O . SER A 1 89 ? -8.969 14.982 14.739 1.00 91.75 89 SER A O 1
ATOM 667 N N . ASP A 1 90 ? -7.271 13.792 13.874 1.00 92.12 90 ASP A N 1
ATOM 668 C CA . ASP A 1 90 ? -8.077 12.833 13.113 1.00 92.12 90 ASP A CA 1
ATOM 669 C C . ASP A 1 90 ? -8.590 11.672 13.980 1.00 92.12 90 ASP A C 1
ATOM 671 O O . ASP A 1 90 ? -9.520 10.972 13.586 1.00 92.12 90 ASP A O 1
ATOM 675 N N . TYR A 1 91 ? -7.994 11.465 15.158 1.00 91.06 91 TYR A N 1
ATOM 676 C CA . TYR A 1 91 ? -8.338 10.405 16.108 1.00 91.06 91 TYR A CA 1
ATOM 677 C C . TYR A 1 91 ? -8.275 10.934 17.552 1.00 91.06 91 TYR A C 1
ATOM 679 O O . TYR A 1 91 ? -7.370 10.594 18.319 1.00 91.06 91 TYR A O 1
ATOM 687 N N . PRO A 1 92 ? -9.227 11.797 17.954 1.00 89.56 92 PRO A N 1
ATOM 688 C CA . PRO A 1 92 ? -9.292 12.284 19.325 1.00 89.56 92 PRO A CA 1
ATOM 689 C C . PRO A 1 92 ? -9.560 11.123 20.296 1.00 89.56 92 PRO A C 1
ATOM 691 O O . PRO A 1 92 ? -10.272 10.178 19.973 1.00 89.56 92 PRO A O 1
ATOM 694 N N . GLY A 1 93 ? -9.017 11.204 21.511 1.00 87.44 93 GLY A N 1
ATOM 695 C CA . GLY A 1 93 ? -9.187 10.142 22.519 1.00 87.44 93 GLY A CA 1
ATOM 696 C C . GLY A 1 93 ? -8.022 9.977 23.497 1.00 87.44 93 GLY A C 1
ATOM 697 O O . GLY A 1 93 ? -7.939 8.979 24.206 1.00 87.44 93 GLY A O 1
ATOM 698 N N . GLY A 1 94 ? -7.105 10.947 23.546 1.00 90.62 94 GLY A N 1
ATOM 699 C CA . GLY A 1 94 ? -5.954 10.920 24.444 1.00 90.62 94 GLY A CA 1
ATOM 700 C C . GLY A 1 94 ? -4.766 10.118 23.896 1.00 90.62 94 GLY A C 1
ATOM 701 O O . GLY A 1 94 ? -4.734 9.773 22.715 1.00 90.62 94 GLY A O 1
ATOM 702 N N . PRO A 1 95 ? -3.756 9.828 24.737 1.00 91.00 95 PRO A N 1
ATOM 703 C CA . PRO A 1 95 ? -2.465 9.304 24.281 1.00 91.00 95 PRO A CA 1
ATOM 704 C C . PRO A 1 95 ? -2.513 7.947 23.570 1.00 91.00 95 PRO A C 1
ATOM 706 O O . PRO A 1 95 ? -1.602 7.646 22.808 1.00 91.00 95 PRO A O 1
ATOM 709 N N . LEU A 1 96 ? -3.537 7.124 23.821 1.00 94.62 96 LEU A N 1
ATOM 710 C CA . LEU A 1 96 ? -3.669 5.783 23.237 1.00 94.62 96 LEU A CA 1
ATOM 711 C C . LEU A 1 96 ? -4.594 5.733 22.014 1.00 94.62 96 LEU A C 1
ATOM 713 O O . LEU A 1 96 ? -4.655 4.693 21.365 1.00 94.62 96 LEU A O 1
ATOM 717 N N . ALA A 1 97 ? -5.246 6.839 21.641 1.00 95.00 97 ALA A N 1
ATOM 718 C CA . ALA A 1 97 ? -6.226 6.851 20.551 1.00 95.00 97 ALA A CA 1
ATOM 719 C C . ALA A 1 97 ? -5.646 6.383 19.206 1.00 95.00 97 ALA A C 1
ATOM 721 O O . ALA A 1 97 ? -6.327 5.727 18.423 1.00 95.00 97 ALA A O 1
ATOM 722 N N . GLY A 1 98 ? -4.359 6.648 18.956 1.00 94.81 98 GLY A N 1
ATOM 723 C CA . GLY A 1 98 ? -3.672 6.131 17.772 1.00 94.81 98 GLY A CA 1
ATOM 724 C C . GLY A 1 98 ? -3.532 4.602 17.770 1.00 94.81 98 GLY A C 1
ATOM 725 O O . GLY A 1 98 ? -3.640 3.985 16.716 1.00 94.81 98 GLY A O 1
ATOM 726 N N . VAL A 1 99 ? -3.339 3.975 18.938 1.00 96.12 99 VAL A N 1
ATOM 727 C CA . VAL A 1 99 ? -3.319 2.505 19.074 1.00 96.12 99 VAL A CA 1
ATOM 728 C C . VAL A 1 99 ? -4.710 1.932 18.816 1.00 96.12 99 VAL A C 1
ATOM 730 O O . VAL A 1 99 ? -4.841 0.913 18.138 1.00 96.12 99 VAL A O 1
ATOM 733 N N . ASP A 1 100 ? -5.748 2.589 19.332 1.00 96.56 100 ASP A N 1
ATOM 734 C CA . ASP A 1 100 ? -7.130 2.152 19.136 1.00 96.56 100 ASP A CA 1
ATOM 735 C C . ASP A 1 100 ? -7.532 2.226 17.660 1.00 96.56 100 ASP A C 1
ATOM 737 O O . ASP A 1 100 ? -8.067 1.247 17.137 1.00 96.56 100 ASP A O 1
ATOM 741 N N . LEU A 1 101 ? -7.168 3.313 16.967 1.00 95.94 101 LEU A N 1
ATOM 742 C CA . LEU A 1 101 ? -7.356 3.451 15.521 1.00 95.94 101 LEU A CA 1
ATOM 743 C C . LEU A 1 101 ? -6.605 2.360 14.743 1.00 95.94 101 LEU A C 1
ATOM 745 O O . LEU A 1 101 ? -7.181 1.745 13.847 1.00 95.94 101 LEU A O 1
ATOM 749 N N . GLN A 1 102 ? -5.335 2.088 15.073 1.00 96.69 102 GLN A N 1
ATOM 750 C CA . GLN A 1 102 ? -4.575 1.011 14.425 1.00 96.69 102 GLN A CA 1
ATOM 751 C C . GLN A 1 102 ? -5.312 -0.323 14.557 1.00 96.69 102 GLN A C 1
ATOM 753 O O . GLN A 1 102 ? -5.609 -0.966 13.555 1.00 96.69 102 GLN A O 1
ATOM 758 N N . ARG A 1 103 ? -5.692 -0.703 15.778 1.00 97.94 103 ARG A N 1
ATOM 759 C CA . ARG A 1 103 ? -6.405 -1.959 16.033 1.00 97.94 103 ARG A CA 1
ATOM 760 C C . ARG A 1 103 ? -7.782 -2.011 15.375 1.00 97.94 103 ARG A C 1
ATOM 762 O O . ARG A 1 103 ? -8.224 -3.082 14.966 1.00 97.94 103 ARG A O 1
ATOM 769 N N . GLU A 1 104 ? -8.490 -0.887 15.296 1.00 97.69 104 GLU A N 1
ATOM 770 C CA . GLU A 1 104 ? -9.761 -0.788 14.575 1.00 97.69 104 GLU A CA 1
ATOM 771 C C . GLU A 1 104 ? -9.578 -1.129 13.096 1.00 97.69 104 GLU A C 1
ATOM 773 O O . GLU A 1 104 ? -10.251 -2.032 12.593 1.00 97.69 104 GLU A O 1
ATOM 778 N N . LEU A 1 105 ? -8.618 -0.479 12.436 1.00 98.06 105 LEU A N 1
ATOM 779 C CA . LEU A 1 105 ? -8.295 -0.717 11.031 1.00 98.06 105 LEU A CA 1
ATOM 780 C C . LEU A 1 105 ? -7.818 -2.156 10.791 1.00 98.06 105 LEU A C 1
ATOM 782 O O . LEU A 1 105 ? -8.222 -2.785 9.816 1.00 98.06 105 LEU A O 1
ATOM 786 N N . GLU A 1 106 ? -7.000 -2.702 11.690 1.00 98.62 106 GLU A N 1
ATOM 787 C CA . GLU A 1 106 ? -6.467 -4.066 11.594 1.00 98.62 106 GLU A CA 1
ATOM 788 C C . GLU A 1 106 ? -7.568 -5.132 11.740 1.00 98.62 106 GLU A C 1
ATOM 790 O O . GLU A 1 106 ? -7.591 -6.114 10.991 1.00 98.62 106 GLU A O 1
ATOM 795 N N . ARG A 1 107 ? -8.530 -4.928 12.652 1.00 98.75 107 ARG A N 1
ATOM 796 C CA . ARG A 1 107 ? -9.719 -5.792 12.782 1.00 98.75 107 ARG A CA 1
ATOM 797 C C . ARG A 1 107 ? -10.663 -5.649 11.593 1.00 98.75 107 ARG A C 1
ATOM 799 O O . ARG A 1 107 ? -11.227 -6.642 11.136 1.00 98.75 107 ARG A O 1
ATOM 806 N N . ALA A 1 108 ? -10.857 -4.430 11.091 1.00 98.56 108 ALA A N 1
ATOM 807 C CA . ALA A 1 108 ? -11.667 -4.188 9.902 1.00 98.56 108 ALA A CA 1
ATOM 808 C C . ALA A 1 108 ? -11.060 -4.885 8.675 1.00 98.56 108 ALA A C 1
ATOM 810 O O . ALA A 1 108 ? -11.783 -5.543 7.929 1.00 98.56 108 ALA A O 1
ATOM 811 N N . ALA A 1 109 ? -9.735 -4.829 8.521 1.00 98.56 109 ALA A N 1
ATOM 812 C CA . ALA A 1 109 ? -9.017 -5.535 7.467 1.00 98.56 109 ALA A CA 1
ATOM 813 C C . ALA A 1 109 ? -9.142 -7.058 7.601 1.00 98.56 109 ALA A C 1
ATOM 815 O O . ALA A 1 109 ? -9.406 -7.716 6.602 1.00 98.56 109 ALA A O 1
ATOM 816 N N . PHE A 1 110 ? -9.037 -7.619 8.811 1.00 98.75 110 PHE A N 1
ATOM 817 C CA . PHE A 1 110 ? -9.257 -9.054 9.043 1.00 98.75 110 PHE A CA 1
ATOM 818 C C . PHE A 1 110 ? -10.662 -9.506 8.622 1.00 98.75 110 PHE A C 1
ATOM 820 O O . PHE A 1 110 ? -10.809 -10.496 7.906 1.00 98.75 110 PHE A O 1
ATOM 827 N N . LYS A 1 111 ? -11.696 -8.743 8.995 1.00 98.62 111 LYS A N 1
ATOM 828 C CA . LYS A 1 111 ? -13.082 -9.017 8.583 1.00 98.62 111 LYS A CA 1
ATOM 829 C C . LYS A 1 111 ? -13.255 -8.926 7.071 1.00 98.62 111 LYS A C 1
ATOM 831 O O . LYS A 1 111 ? -13.819 -9.827 6.450 1.00 98.62 111 LYS A O 1
ATOM 836 N N . LEU A 1 112 ? -12.736 -7.858 6.468 1.00 98.12 112 LEU A N 1
ATOM 837 C CA . LEU A 1 112 ? -12.798 -7.645 5.024 1.00 98.12 112 LEU A CA 1
ATOM 838 C C . LEU A 1 112 ? -12.055 -8.757 4.264 1.00 98.12 112 LEU A C 1
ATOM 840 O O . LEU A 1 112 ? -12.553 -9.241 3.249 1.00 98.12 112 LEU A O 1
ATOM 844 N N . GLY A 1 113 ? -10.936 -9.218 4.827 1.00 97.94 113 GLY A N 1
ATOM 845 C CA . GLY A 1 113 ? -10.121 -10.350 4.391 1.00 97.94 113 GLY A CA 1
ATOM 846 C C . GLY A 1 113 ? -10.792 -11.720 4.518 1.00 97.94 113 GLY A C 1
ATOM 847 O O . GLY A 1 113 ? -10.354 -12.666 3.881 1.00 97.94 113 GLY A O 1
ATOM 848 N N . GLY A 1 114 ? -11.928 -11.825 5.217 1.00 98.12 114 GLY A N 1
ATOM 849 C CA . GLY A 1 114 ? -12.682 -13.076 5.352 1.00 98.12 114 GLY A CA 1
ATOM 850 C C . GLY A 1 114 ? -12.386 -13.867 6.623 1.00 98.12 114 GLY A C 1
ATOM 851 O O . GLY A 1 114 ? -12.692 -15.053 6.667 1.00 98.12 114 GLY A O 1
ATOM 852 N N . GLU A 1 115 ? -11.826 -13.219 7.646 1.00 98.50 115 GLU A N 1
ATOM 853 C CA . GLU A 1 115 ? -11.629 -13.787 8.987 1.00 98.50 115 GLU A CA 1
ATOM 854 C C . GLU A 1 115 ? -10.747 -15.053 9.021 1.00 98.50 115 GLU A C 1
ATOM 856 O O . GLU A 1 115 ? -10.853 -15.891 9.914 1.00 98.50 115 GLU A O 1
ATOM 861 N N . ASN A 1 116 ? -9.840 -15.183 8.050 1.00 98.25 116 ASN A N 1
ATOM 862 C CA . ASN A 1 116 ? -8.939 -16.327 7.871 1.00 98.25 116 ASN A CA 1
ATOM 863 C C . ASN A 1 116 ? -7.459 -15.912 7.714 1.00 98.25 116 ASN A C 1
ATOM 865 O O . ASN A 1 116 ? -6.634 -16.725 7.305 1.00 98.25 116 ASN A O 1
ATOM 869 N N . TYR A 1 117 ? -7.133 -14.656 8.049 1.00 98.50 117 TYR A N 1
ATOM 870 C CA . TYR A 1 117 ? -5.825 -14.007 7.861 1.00 98.50 117 TYR A CA 1
ATOM 871 C C . TYR A 1 117 ? -5.395 -13.767 6.408 1.00 98.50 117 TYR A C 1
ATOM 873 O O . TYR A 1 117 ? -4.272 -13.307 6.188 1.00 98.50 117 TYR A O 1
ATOM 881 N N . ASP A 1 118 ? -6.271 -13.983 5.426 1.00 98.69 118 ASP A N 1
ATOM 882 C CA . ASP A 1 118 ? -6.052 -13.402 4.107 1.00 98.69 118 ASP A CA 1
ATOM 883 C C . ASP A 1 118 ? -6.157 -11.876 4.191 1.00 98.69 118 ASP A C 1
ATOM 885 O O . ASP A 1 118 ? -7.002 -11.317 4.899 1.00 98.69 118 ASP A O 1
ATOM 889 N N . ALA A 1 119 ? -5.284 -11.181 3.465 1.00 98.62 119 ALA A N 1
ATOM 890 C CA . ALA A 1 119 ? -5.319 -9.727 3.410 1.00 98.62 119 ALA A CA 1
ATOM 891 C C . ALA A 1 119 ? -6.339 -9.241 2.366 1.00 98.62 119 ALA A C 1
ATOM 893 O O . ALA A 1 119 ? -6.367 -9.767 1.249 1.00 98.62 119 ALA A O 1
ATOM 894 N N . PRO A 1 120 ? -7.166 -8.224 2.667 1.00 98.50 120 PRO A N 1
ATOM 895 C CA . PRO A 1 120 ? -8.016 -7.609 1.660 1.00 98.50 120 PRO A CA 1
ATOM 896 C C . PRO A 1 120 ? -7.155 -6.925 0.591 1.00 98.50 120 PRO A C 1
ATOM 898 O O . PRO A 1 120 ? -6.231 -6.166 0.901 1.00 98.50 120 PRO A O 1
ATOM 901 N N . MET A 1 121 ? -7.473 -7.187 -0.672 1.00 98.25 121 MET A N 1
ATOM 902 C CA . MET A 1 121 ? -6.726 -6.693 -1.823 1.00 98.25 121 MET A CA 1
ATOM 903 C C . MET A 1 121 ? -7.662 -6.138 -2.897 1.00 98.25 121 MET A C 1
ATOM 905 O O . MET A 1 121 ? -8.762 -6.648 -3.114 1.00 98.25 121 MET A O 1
ATOM 909 N N . GLN A 1 122 ? -7.199 -5.096 -3.581 1.00 98.38 122 GLN A N 1
ATOM 910 C CA . GLN A 1 122 ? -7.860 -4.505 -4.742 1.00 98.38 122 GLN A CA 1
ATOM 911 C C . GLN A 1 122 ? -6.809 -4.127 -5.787 1.00 98.38 122 GLN A C 1
ATOM 913 O O . GLN A 1 122 ? -5.698 -3.721 -5.446 1.00 98.38 122 GLN A O 1
ATOM 918 N N . ARG A 1 123 ? -7.138 -4.238 -7.072 1.00 98.50 123 ARG A N 1
ATOM 919 C CA . ARG A 1 123 ? -6.292 -3.720 -8.151 1.00 98.50 123 ARG A CA 1
ATOM 920 C C . ARG A 1 123 ? -6.330 -2.196 -8.169 1.00 98.50 123 ARG A C 1
ATOM 922 O O . ARG A 1 123 ? -7.370 -1.587 -7.917 1.00 98.50 123 ARG A O 1
ATOM 929 N N . VAL A 1 124 ? -5.213 -1.569 -8.523 1.00 98.44 124 VAL A N 1
ATOM 930 C CA . VAL A 1 124 ? -5.094 -0.109 -8.623 1.00 98.44 124 VAL A CA 1
ATOM 931 C C . VAL A 1 124 ? -6.119 0.458 -9.602 1.00 98.44 124 VAL A C 1
ATOM 933 O O . VAL A 1 124 ? -6.789 1.436 -9.274 1.00 98.44 124 VAL A O 1
ATOM 936 N N . GLY A 1 125 ? -6.299 -0.170 -10.767 1.00 98.12 125 GLY A N 1
ATOM 937 C CA . GLY A 1 125 ? -7.281 0.274 -11.758 1.00 98.12 125 GLY A CA 1
ATOM 938 C C . GLY A 1 125 ? -8.711 0.280 -11.211 1.00 98.12 125 GLY A C 1
ATOM 939 O O . GLY A 1 125 ? -9.448 1.246 -11.416 1.00 98.12 125 GLY A O 1
ATOM 940 N N . ASP A 1 126 ? -9.082 -0.762 -10.465 1.00 98.31 126 ASP A N 1
ATOM 941 C CA . ASP A 1 126 ? -10.409 -0.895 -9.859 1.00 98.31 126 ASP A CA 1
ATOM 942 C C . ASP A 1 126 ? -10.599 0.110 -8.708 1.00 98.31 126 ASP A C 1
ATOM 944 O O . ASP A 1 126 ? -11.619 0.798 -8.654 1.00 98.31 126 ASP A O 1
ATOM 948 N N . PHE A 1 127 ? -9.585 0.300 -7.856 1.00 98.19 127 PHE A N 1
ATOM 949 C CA . PHE A 1 127 ? -9.596 1.300 -6.779 1.00 98.19 127 PHE A CA 1
ATOM 950 C C . PHE A 1 127 ? -9.777 2.735 -7.304 1.00 98.19 127 PHE A C 1
ATOM 952 O O . PHE A 1 127 ? -10.569 3.514 -6.760 1.00 98.19 127 PHE A O 1
ATOM 959 N N . LEU A 1 128 ? -9.072 3.087 -8.387 1.00 97.94 128 LEU A N 1
ATOM 960 C CA . LEU A 1 128 ? -9.190 4.398 -9.033 1.00 97.94 128 LEU A CA 1
ATOM 961 C C . LEU A 1 128 ? -10.573 4.608 -9.666 1.00 97.94 128 LEU A C 1
ATOM 963 O O . LEU A 1 128 ? -11.082 5.728 -9.657 1.00 97.94 128 LEU A O 1
ATOM 967 N N . LYS A 1 129 ? -11.198 3.538 -10.169 1.00 97.06 129 LYS A N 1
ATOM 968 C CA . LYS A 1 129 ? -12.555 3.549 -10.743 1.00 97.06 129 LYS A CA 1
ATOM 969 C C . LYS A 1 129 ? -13.662 3.367 -9.694 1.00 97.06 129 LYS A C 1
ATOM 971 O O . LYS A 1 129 ? -14.830 3.434 -10.052 1.00 97.06 129 LYS A O 1
ATOM 976 N N . SER A 1 130 ? -13.310 3.195 -8.415 1.00 94.50 130 SER A N 1
ATOM 977 C CA . SER A 1 130 ? -14.245 2.905 -7.312 1.00 94.50 130 SER A CA 1
ATOM 978 C C . SER A 1 130 ? -15.075 1.630 -7.526 1.00 94.50 130 SER A C 1
ATOM 980 O O . SER A 1 130 ? -16.256 1.587 -7.197 1.00 94.50 130 SER A O 1
ATOM 982 N N . ASN A 1 131 ? -14.446 0.590 -8.077 1.00 95.94 131 ASN A N 1
ATOM 983 C CA . ASN A 1 131 ? -15.046 -0.723 -8.306 1.00 95.94 131 ASN A CA 1
ATOM 984 C C . ASN A 1 131 ? -14.355 -1.787 -7.448 1.00 95.94 131 ASN A C 1
ATOM 986 O O . ASN A 1 131 ? -13.151 -1.713 -7.221 1.00 95.94 131 ASN A O 1
ATOM 990 N N . ALA A 1 132 ? -15.087 -2.811 -7.013 1.00 95.56 132 ALA A N 1
ATOM 991 C CA . ALA A 1 132 ? -14.479 -3.982 -6.385 1.00 95.56 132 ALA A CA 1
ATOM 992 C C . ALA A 1 132 ? -13.697 -4.814 -7.418 1.00 95.56 132 ALA A C 1
ATOM 994 O O . ALA A 1 132 ? -14.135 -4.964 -8.560 1.00 95.56 132 ALA A O 1
ATOM 995 N N . THR A 1 133 ? -12.567 -5.390 -7.007 1.00 96.69 133 THR A N 1
ATOM 996 C CA . THR A 1 133 ? -11.814 -6.337 -7.842 1.00 96.69 133 THR A CA 1
ATOM 997 C C . THR A 1 133 ? -12.447 -7.724 -7.792 1.00 96.69 133 THR A C 1
ATOM 999 O O . THR A 1 133 ? -12.812 -8.204 -6.721 1.00 96.69 133 THR A O 1
ATOM 1002 N N . THR A 1 134 ? -12.541 -8.385 -8.947 1.00 93.75 134 THR A N 1
ATOM 1003 C CA . THR A 1 134 ? -13.123 -9.733 -9.082 1.00 93.75 134 THR A CA 1
ATOM 1004 C C . THR A 1 134 ? -12.155 -10.784 -9.623 1.00 93.75 134 THR A C 1
ATOM 1006 O O . THR A 1 134 ? -12.443 -11.970 -9.498 1.00 93.75 134 THR A O 1
ATOM 1009 N N . ASP A 1 135 ? -11.016 -10.377 -10.189 1.00 95.56 135 ASP A N 1
ATOM 1010 C CA . ASP A 1 135 ? -10.003 -11.270 -10.758 1.00 95.56 135 ASP A CA 1
ATOM 1011 C C . ASP A 1 135 ? -8.587 -10.730 -10.483 1.00 95.56 135 ASP A C 1
ATOM 1013 O O . ASP A 1 135 ? -8.385 -9.518 -10.336 1.00 95.56 135 ASP A O 1
ATOM 1017 N N . ILE A 1 136 ? -7.611 -11.634 -10.389 1.00 91.94 136 ILE A N 1
ATOM 1018 C CA . ILE A 1 136 ? -6.196 -11.290 -10.259 1.00 91.94 136 ILE A CA 1
ATOM 1019 C C . ILE A 1 136 ? -5.633 -11.092 -11.669 1.00 91.94 136 ILE A C 1
ATOM 1021 O O . ILE A 1 136 ? -5.475 -12.044 -12.425 1.00 91.94 136 ILE A O 1
ATOM 1025 N N . GLY A 1 137 ? -5.264 -9.853 -11.995 1.00 94.38 137 GLY A N 1
ATOM 1026 C CA . GLY A 1 137 ? -4.623 -9.521 -13.266 1.00 94.38 137 GLY A CA 1
ATOM 1027 C C . GLY A 1 137 ? -3.187 -10.053 -13.402 1.00 94.38 137 GLY A C 1
ATOM 1028 O O . GLY A 1 137 ? -2.780 -11.048 -12.797 1.00 94.38 137 GLY A O 1
ATOM 1029 N N . VAL A 1 138 ? -2.358 -9.373 -14.198 1.00 96.06 138 VAL A N 1
ATOM 1030 C CA . VAL A 1 138 ? -0.994 -9.867 -14.479 1.00 96.06 138 VAL A CA 1
ATOM 1031 C C . VAL A 1 138 ? -0.049 -9.840 -13.269 1.00 96.06 138 VAL A C 1
ATOM 1033 O O . VAL A 1 138 ? 0.901 -10.633 -13.214 1.00 96.06 138 VAL A O 1
ATOM 1036 N N . VAL A 1 139 ? -0.293 -8.952 -12.299 1.00 97.75 139 VAL A N 1
ATOM 1037 C CA . VAL A 1 139 ? 0.520 -8.823 -11.081 1.00 97.75 139 VAL A CA 1
ATOM 1038 C C . VAL A 1 139 ? -0.043 -9.745 -10.010 1.00 97.75 139 VAL A C 1
ATOM 1040 O O . VAL A 1 139 ? -1.143 -9.551 -9.501 1.00 97.75 139 VAL A O 1
ATOM 1043 N N . GLN A 1 140 ? 0.726 -10.777 -9.682 1.00 97.81 140 GLN A N 1
ATOM 1044 C CA . GLN A 1 140 ? 0.341 -11.750 -8.668 1.00 97.81 140 GLN A CA 1
ATOM 1045 C C . GLN A 1 140 ? 0.732 -11.216 -7.283 1.00 97.81 140 GLN A C 1
ATOM 1047 O O . GLN A 1 140 ? 1.897 -10.844 -7.115 1.00 97.81 140 GLN A O 1
ATOM 1052 N N . PRO A 1 141 ? -0.189 -11.181 -6.305 1.00 97.62 141 PRO A N 1
ATOM 1053 C CA . PRO A 1 141 ? 0.103 -10.693 -4.963 1.00 97.62 141 PRO A CA 1
ATOM 1054 C C . PRO A 1 141 ? 1.080 -11.635 -4.254 1.00 97.62 141 PRO A C 1
ATOM 1056 O O . PRO A 1 141 ? 0.942 -12.861 -4.320 1.00 97.62 141 PRO A O 1
ATOM 1059 N N . SER A 1 142 ? 2.064 -11.071 -3.558 1.00 98.19 142 SER A N 1
ATOM 1060 C CA . SER A 1 142 ? 3.080 -11.864 -2.850 1.00 98.19 142 SER A CA 1
ATOM 1061 C C . SER A 1 142 ? 2.696 -12.210 -1.409 1.00 98.1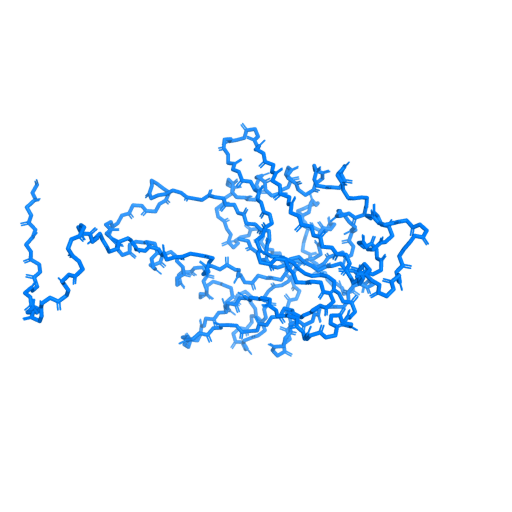9 142 SER A C 1
ATOM 1063 O O . SER A 1 142 ? 3.275 -13.134 -0.835 1.00 98.19 142 SER A O 1
ATOM 1065 N N . TYR A 1 143 ? 1.703 -11.515 -0.839 1.00 98.44 143 TYR A N 1
ATOM 1066 C CA . TYR A 1 143 ? 1.241 -11.736 0.532 1.00 98.44 143 TYR A CA 1
ATOM 1067 C C . TYR A 1 143 ? 0.828 -13.192 0.780 1.00 98.44 143 TYR A C 1
ATOM 1069 O O . TYR A 1 143 ? 0.090 -13.799 -0.001 1.00 98.44 143 TYR A O 1
ATOM 1077 N N . LYS A 1 144 ? 1.283 -13.735 1.913 1.00 97.38 144 LYS A N 1
ATOM 1078 C CA . LYS A 1 144 ? 0.883 -15.043 2.448 1.00 97.38 144 LYS A CA 1
ATOM 1079 C C . LYS A 1 144 ? 0.285 -14.866 3.850 1.00 97.38 144 LYS A C 1
ATOM 1081 O O . LYS A 1 144 ? 0.827 -14.046 4.591 1.00 97.38 144 LYS A O 1
ATOM 1086 N N . PRO A 1 145 ? -0.769 -15.617 4.241 1.00 95.88 145 PRO A N 1
ATOM 1087 C CA . PRO A 1 145 ? -1.277 -16.865 3.638 1.00 95.88 145 PRO A CA 1
ATOM 1088 C C . PRO A 1 145 ? -1.936 -16.715 2.258 1.00 95.88 145 PRO A C 1
ATOM 1090 O O . PRO A 1 145 ? -1.672 -17.535 1.375 1.00 95.88 145 PRO A O 1
ATOM 1093 N N . G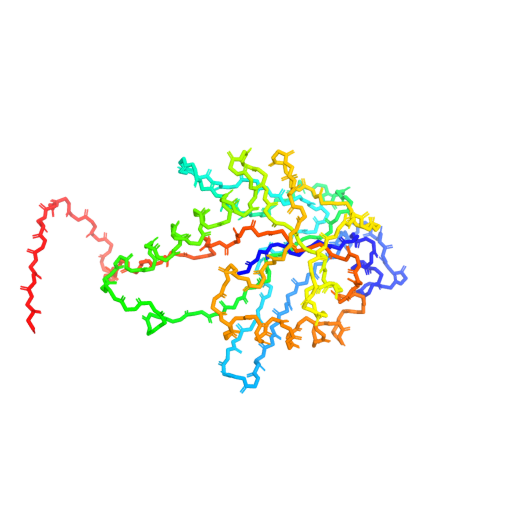LY A 1 146 ? -2.663 -15.625 2.030 1.00 97.88 146 GLY A N 1
ATOM 1094 C CA . GLY A 1 146 ? -3.307 -15.311 0.760 1.00 97.88 146 GLY A CA 1
ATOM 1095 C C . GLY A 1 146 ? -3.973 -13.939 0.788 1.00 97.88 146 GLY A C 1
ATOM 1096 O O . GLY A 1 146 ? -3.813 -13.168 1.736 1.00 97.88 146 GLY A O 1
ATOM 1097 N N . VAL A 1 147 ? -4.707 -13.610 -0.272 1.00 98.50 147 VAL A N 1
ATOM 1098 C CA . VAL A 1 147 ? -5.466 -12.360 -0.354 1.00 98.50 147 VAL A CA 1
ATOM 1099 C C . VAL A 1 147 ? -6.918 -12.629 -0.707 1.00 98.50 147 VAL A C 1
ATOM 1101 O O . VAL A 1 147 ? -7.225 -13.576 -1.431 1.00 98.50 147 VAL A O 1
ATOM 1104 N N . LYS A 1 148 ? -7.803 -11.742 -0.256 1.00 98.44 148 LYS A N 1
ATOM 1105 C CA . LYS A 1 148 ? -9.208 -11.716 -0.652 1.00 98.44 148 LYS A CA 1
ATOM 1106 C C . LYS A 1 148 ? -9.490 -10.482 -1.497 1.00 98.44 148 LYS A C 1
ATOM 1108 O O . LYS A 1 148 ? -9.305 -9.355 -1.040 1.00 98.44 148 LYS A O 1
ATOM 1113 N N . LEU A 1 149 ? -9.965 -10.708 -2.719 1.00 98.44 149 LEU A N 1
ATOM 1114 C CA . LEU A 1 149 ? -10.352 -9.640 -3.639 1.00 98.44 149 LEU A CA 1
ATOM 1115 C C . LEU A 1 149 ? -11.604 -8.931 -3.115 1.00 98.44 149 LEU A C 1
ATOM 1117 O O . LEU A 1 149 ? -12.590 -9.579 -2.759 1.00 98.44 149 LEU A O 1
ATOM 1121 N N . THR A 1 150 ? -11.545 -7.607 -3.019 1.00 97.44 150 THR A N 1
ATOM 1122 C CA . THR A 1 150 ? -12.599 -6.790 -2.409 1.00 97.44 150 THR A CA 1
ATOM 1123 C C . THR A 1 150 ? -12.500 -5.328 -2.859 1.00 97.44 150 THR A C 1
ATOM 1125 O O . THR A 1 150 ? -11.618 -4.953 -3.630 1.00 97.44 150 THR A O 1
ATOM 1128 N N . ASP A 1 151 ? -13.415 -4.489 -2.378 1.00 97.31 151 ASP A N 1
ATOM 1129 C CA . ASP A 1 151 ? -13.259 -3.034 -2.375 1.00 97.31 151 ASP A CA 1
ATOM 1130 C C . ASP A 1 151 ? -12.620 -2.569 -1.056 1.00 97.31 151 ASP A C 1
ATOM 1132 O O . ASP A 1 151 ? -13.100 -2.911 0.028 1.00 97.31 151 ASP A O 1
ATOM 1136 N N . LEU A 1 152 ? -11.535 -1.793 -1.142 1.00 97.56 152 LEU A N 1
ATOM 1137 C CA . LEU A 1 152 ? -10.829 -1.223 0.009 1.00 97.56 152 LEU A CA 1
ATOM 1138 C C . LEU A 1 152 ? -11.383 0.138 0.443 1.00 97.56 152 LEU A C 1
ATOM 1140 O O . LEU A 1 152 ? -10.975 0.640 1.490 1.00 97.56 152 LEU A O 1
ATOM 1144 N N . THR A 1 153 ? -12.295 0.745 -0.323 1.00 94.75 153 THR A N 1
ATOM 1145 C CA . THR A 1 153 ? -12.804 2.105 -0.063 1.00 94.75 153 THR A CA 1
ATOM 1146 C C . THR A 1 153 ? -13.387 2.244 1.346 1.00 94.75 153 THR A C 1
ATOM 1148 O O . THR A 1 153 ? -13.142 3.241 2.019 1.00 94.75 153 THR A O 1
ATOM 1151 N N . GLY A 1 154 ? -14.096 1.224 1.839 1.00 93.69 154 GLY A N 1
ATOM 1152 C CA . GLY A 1 154 ? -14.688 1.231 3.183 1.00 93.69 154 GLY A CA 1
ATOM 1153 C C . GLY A 1 154 ? -13.699 1.042 4.341 1.00 93.69 154 GLY A C 1
ATOM 1154 O O . GLY A 1 154 ? -14.110 1.123 5.494 1.00 93.69 154 GLY A O 1
ATOM 1155 N N . LEU A 1 155 ? -12.419 0.766 4.067 1.00 95.94 155 LEU A N 1
ATOM 1156 C CA . LEU A 1 155 ? -11.426 0.463 5.102 1.00 95.94 155 LEU A CA 1
ATOM 1157 C C . LEU A 1 155 ? -10.810 1.717 5.731 1.00 95.94 155 LEU A C 1
ATOM 1159 O O . LEU A 1 155 ? -10.334 1.660 6.859 1.00 95.94 155 LEU A O 1
ATOM 1163 N N . LEU A 1 156 ? -10.770 2.834 5.003 1.00 94.69 156 LEU A N 1
ATOM 1164 C CA . LEU A 1 156 ? -10.162 4.084 5.455 1.00 94.69 156 LEU A CA 1
ATOM 1165 C C . LEU A 1 156 ? -11.195 5.216 5.440 1.00 94.69 156 LEU A C 1
ATOM 1167 O O . LEU A 1 156 ? -12.131 5.178 4.641 1.00 94.69 156 LEU A O 1
ATOM 1171 N N . PRO A 1 157 ? -10.997 6.273 6.248 1.00 94.00 157 PRO A N 1
ATOM 1172 C CA . PRO A 1 157 ? -11.776 7.497 6.115 1.00 94.00 157 PRO A CA 1
ATOM 1173 C C . PRO A 1 157 ? -11.704 8.070 4.695 1.00 94.00 157 PRO A C 1
ATOM 1175 O O . PRO A 1 157 ? -10.651 8.034 4.055 1.00 94.00 157 PRO A O 1
ATOM 1178 N N . GLU A 1 158 ? -12.789 8.683 4.221 1.00 95.50 158 GLU A N 1
ATOM 1179 C CA . GLU A 1 158 ? -12.887 9.104 2.816 1.00 95.50 158 GLU A CA 1
ATOM 1180 C C . GLU A 1 158 ? -11.807 10.114 2.398 1.00 95.50 158 GLU A C 1
ATOM 1182 O O . GLU A 1 158 ? -11.319 10.075 1.269 1.00 95.50 158 GLU A O 1
ATOM 1187 N N . TYR A 1 159 ? -11.337 10.970 3.312 1.00 96.31 159 TYR A N 1
ATOM 1188 C CA . TYR A 1 159 ? -10.240 11.895 3.008 1.00 96.31 159 TYR A CA 1
ATOM 1189 C C . TYR A 1 159 ? -8.939 11.167 2.618 1.00 96.31 159 TYR A C 1
ATOM 1191 O O . TYR A 1 159 ? -8.155 11.705 1.831 1.00 96.31 159 TYR A O 1
ATOM 1199 N N . CYS A 1 160 ? -8.709 9.952 3.134 1.00 97.25 160 CYS A N 1
ATOM 1200 C CA . CYS A 1 160 ? -7.597 9.102 2.723 1.00 97.25 160 CYS A CA 1
ATOM 1201 C C . CYS A 1 160 ? -7.824 8.584 1.304 1.00 97.25 160 CYS A C 1
ATOM 1203 O O . CYS A 1 160 ? -6.928 8.707 0.475 1.00 97.25 160 CYS A O 1
ATOM 1205 N N . ASN A 1 161 ? -9.014 8.060 0.998 1.00 97.50 161 ASN A N 1
ATOM 1206 C CA . ASN A 1 161 ? -9.333 7.544 -0.337 1.00 97.50 161 ASN A CA 1
ATOM 1207 C C . ASN A 1 161 ? -9.180 8.627 -1.410 1.00 97.50 161 ASN A C 1
ATOM 1209 O O . ASN A 1 161 ? -8.533 8.394 -2.430 1.00 97.50 161 ASN A O 1
ATOM 1213 N N . VAL A 1 162 ? -9.694 9.834 -1.148 1.00 98.00 162 VAL A N 1
ATOM 1214 C CA . VAL A 1 162 ? -9.535 10.999 -2.032 1.00 98.00 162 VAL A CA 1
ATOM 1215 C C . VAL A 1 162 ? -8.057 11.317 -2.270 1.00 98.00 162 VAL A C 1
ATOM 1217 O O . VAL A 1 162 ? -7.642 11.464 -3.418 1.00 98.00 162 VAL A O 1
ATOM 1220 N N . ALA A 1 163 ? -7.247 11.373 -1.207 1.00 98.44 163 ALA A N 1
ATOM 1221 C CA . ALA A 1 163 ? -5.817 11.664 -1.321 1.00 98.44 163 ALA A CA 1
ATOM 1222 C C . ALA A 1 163 ? -5.076 10.592 -2.141 1.00 98.44 163 ALA A C 1
ATOM 1224 O O . ALA A 1 163 ? -4.252 10.904 -2.995 1.00 98.44 163 ALA A O 1
ATOM 1225 N N . LEU A 1 164 ? -5.395 9.316 -1.923 1.00 98.44 164 LEU A N 1
ATOM 1226 C CA . LEU A 1 164 ? -4.769 8.189 -2.619 1.00 98.44 164 LEU A CA 1
ATOM 1227 C C . LEU A 1 164 ? -5.131 8.145 -4.103 1.00 98.44 164 LEU A C 1
ATOM 1229 O O . LEU A 1 164 ? -4.247 7.950 -4.940 1.00 98.44 164 LEU A O 1
ATOM 1233 N N . ARG A 1 165 ? -6.409 8.368 -4.434 1.00 98.31 165 ARG A N 1
ATOM 1234 C CA . ARG A 1 165 ? -6.882 8.452 -5.823 1.00 98.31 165 ARG A CA 1
ATOM 1235 C C . ARG A 1 165 ? -6.287 9.649 -6.565 1.00 98.31 165 ARG A C 1
ATOM 1237 O O . ARG A 1 165 ? -6.122 9.578 -7.778 1.00 98.31 165 ARG A O 1
ATOM 1244 N N . GLU A 1 166 ? -5.922 10.721 -5.861 1.00 98.62 166 GLU A N 1
ATOM 1245 C CA . GLU A 1 166 ? -5.162 11.835 -6.439 1.00 98.62 166 GLU A CA 1
ATOM 1246 C C . GLU A 1 166 ? -3.673 11.485 -6.624 1.00 98.62 166 GLU A C 1
ATOM 1248 O O . GLU A 1 166 ? -3.083 11.759 -7.672 1.00 98.62 166 GLU A O 1
ATOM 1253 N N . ALA A 1 167 ? -3.059 10.875 -5.609 1.00 98.69 167 ALA A N 1
ATO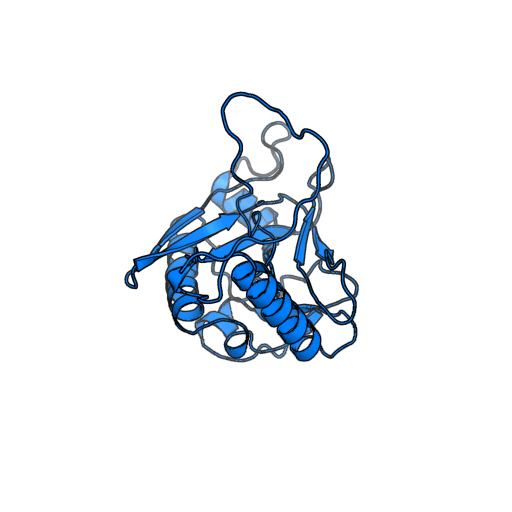M 1254 C CA . ALA A 1 167 ? -1.619 10.661 -5.552 1.00 98.69 167 ALA A CA 1
ATOM 1255 C C . ALA A 1 167 ? -1.116 9.558 -6.490 1.00 98.69 167 ALA A C 1
ATOM 1257 O O . ALA A 1 167 ? -0.065 9.734 -7.099 1.00 98.69 167 ALA A O 1
ATOM 1258 N N . ILE A 1 168 ? -1.840 8.445 -6.651 1.00 98.62 168 ILE A N 1
ATOM 1259 C CA . ILE A 1 168 ? -1.398 7.335 -7.516 1.00 98.62 168 ILE A CA 1
ATOM 1260 C C . ILE A 1 168 ? -1.202 7.793 -8.978 1.00 98.62 168 ILE A C 1
ATOM 1262 O O . ILE A 1 168 ? -0.117 7.575 -9.524 1.00 98.62 168 ILE A O 1
ATOM 1266 N N . PRO A 1 169 ? -2.154 8.503 -9.620 1.00 98.69 169 PRO A N 1
ATOM 1267 C CA . PRO A 1 169 ? -1.924 9.079 -10.945 1.00 98.69 169 PRO A CA 1
ATOM 1268 C C . PRO A 1 169 ? -0.794 10.116 -10.972 1.00 98.69 169 PRO A C 1
ATOM 1270 O O . PRO A 1 169 ? -0.090 10.240 -11.974 1.00 98.69 169 PRO A O 1
ATOM 1273 N N . ALA A 1 170 ? -0.590 10.872 -9.886 1.00 98.69 170 ALA A N 1
ATOM 1274 C CA . ALA A 1 170 ? 0.535 11.800 -9.782 1.00 98.69 170 ALA A CA 1
ATOM 1275 C C . ALA A 1 170 ? 1.886 11.065 -9.704 1.00 98.69 170 ALA A C 1
ATOM 1277 O O . ALA A 1 170 ? 2.866 11.523 -10.289 1.00 98.69 170 ALA A O 1
ATOM 1278 N N . PHE A 1 171 ? 1.938 9.908 -9.043 1.00 98.75 171 PHE A N 1
ATOM 1279 C CA . PHE A 1 171 ? 3.103 9.027 -9.022 1.00 98.75 171 PHE A CA 1
ATOM 1280 C C . PHE A 1 171 ? 3.376 8.397 -10.386 1.00 98.75 171 PHE A C 1
ATOM 1282 O O . PHE A 1 171 ? 4.537 8.338 -10.777 1.00 98.75 171 PHE A O 1
ATOM 1289 N N . ASN A 1 172 ? 2.341 8.057 -11.163 1.00 98.56 172 ASN A N 1
ATOM 1290 C CA . ASN A 1 172 ? 2.509 7.571 -12.540 1.00 98.56 172 ASN A CA 1
ATOM 1291 C C . ASN A 1 172 ? 3.223 8.575 -13.455 1.00 98.56 172 ASN A C 1
ATOM 1293 O O . ASN A 1 172 ? 3.887 8.196 -14.407 1.00 98.56 172 ASN A O 1
ATOM 1297 N N . LYS A 1 173 ? 3.103 9.878 -13.181 1.00 98.31 173 LYS A N 1
ATOM 1298 C CA . LYS A 1 173 ? 3.843 10.907 -13.932 1.00 98.31 173 LYS A CA 1
ATOM 1299 C C . LYS A 1 173 ? 5.330 10.958 -13.571 1.00 98.31 173 LYS A C 1
ATOM 1301 O O . LYS A 1 173 ? 6.096 11.585 -14.292 1.00 98.31 173 LYS A O 1
ATOM 1306 N N . LYS A 1 174 ? 5.719 10.379 -12.431 1.00 97.94 174 LYS A N 1
ATOM 1307 C CA . LYS A 1 174 ? 7.107 10.320 -11.945 1.00 97.94 174 LYS A CA 1
ATOM 1308 C C . LYS A 1 174 ? 7.776 8.999 -12.313 1.00 97.94 174 LYS A C 1
ATOM 1310 O O . LYS A 1 174 ? 8.959 8.997 -12.621 1.00 97.94 174 LYS A O 1
ATOM 1315 N N . ILE A 1 175 ? 7.022 7.906 -12.251 1.00 98.38 175 ILE A N 1
ATOM 1316 C CA . ILE A 1 175 ? 7.447 6.560 -12.630 1.00 98.38 175 ILE A CA 1
ATOM 1317 C C . ILE A 1 175 ? 6.369 6.028 -13.561 1.00 98.38 175 ILE A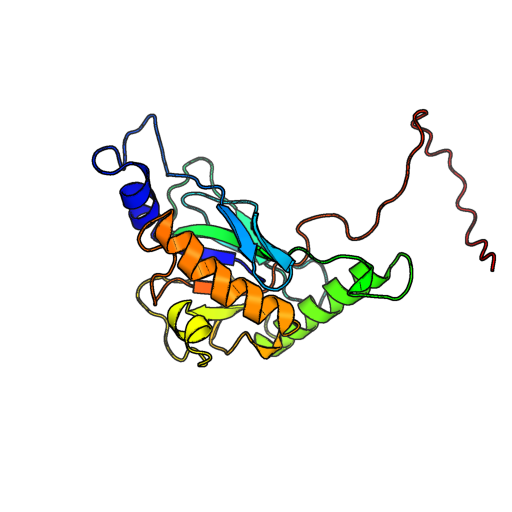 C 1
ATOM 1319 O O . ILE A 1 175 ? 5.236 5.810 -13.126 1.00 98.38 175 ILE A O 1
ATOM 1323 N N . ASP A 1 176 ? 6.700 5.876 -14.840 1.00 98.19 176 ASP A N 1
ATOM 1324 C CA . ASP A 1 176 ? 5.726 5.391 -15.810 1.00 98.19 176 ASP A CA 1
ATOM 1325 C C . ASP A 1 176 ? 5.253 3.977 -15.440 1.00 98.19 176 ASP A C 1
ATOM 1327 O O . ASP A 1 176 ? 6.019 3.156 -14.936 1.00 98.19 176 ASP A O 1
ATOM 1331 N N . GLY A 1 177 ? 3.957 3.723 -15.599 1.00 97.38 177 GLY A N 1
ATOM 1332 C CA . GLY A 1 177 ? 3.320 2.481 -15.158 1.00 97.38 177 GLY A CA 1
ATOM 1333 C C . GLY A 1 177 ? 3.065 2.360 -13.647 1.00 97.38 177 GLY A C 1
ATOM 1334 O O . GLY A 1 177 ? 2.533 1.343 -13.208 1.00 97.38 177 GLY A O 1
ATOM 1335 N N . PHE A 1 178 ? 3.349 3.370 -12.816 1.00 98.56 178 PHE A N 1
ATOM 1336 C CA . PHE A 1 178 ? 3.024 3.285 -11.381 1.00 98.56 178 PHE A CA 1
ATOM 1337 C C . PHE A 1 178 ? 1.513 3.146 -11.101 1.00 98.56 178 PHE A C 1
ATOM 1339 O O . PHE A 1 178 ? 1.112 2.566 -10.093 1.00 98.56 178 PHE A O 1
ATOM 1346 N N . ALA A 1 179 ? 0.653 3.653 -11.986 1.00 98.31 179 ALA A N 1
ATOM 1347 C CA . ALA A 1 179 ? -0.799 3.472 -11.920 1.00 98.31 179 ALA A CA 1
ATOM 1348 C C . ALA A 1 179 ? -1.295 2.323 -12.820 1.00 98.31 179 ALA A C 1
ATOM 1350 O O . ALA A 1 179 ? -2.446 2.350 -13.254 1.00 98.31 179 ALA A O 1
ATOM 1351 N N . HIS A 1 180 ? -0.441 1.335 -13.123 1.00 97.94 180 HIS A N 1
ATOM 1352 C CA . HIS A 1 180 ? -0.805 0.159 -13.917 1.00 97.94 180 HIS A CA 1
ATOM 1353 C C . HIS A 1 180 ? -2.086 -0.492 -13.379 1.00 97.94 180 HIS A C 1
ATOM 1355 O O . HIS A 1 180 ? -2.190 -0.748 -12.180 1.00 97.94 180 HIS A O 1
ATOM 1361 N N . GLU A 1 181 ? -3.052 -0.783 -14.258 1.00 97.94 181 GLU A N 1
ATOM 1362 C CA . GLU A 1 181 ? -4.393 -1.208 -13.834 1.00 97.94 181 GLU A CA 1
ATOM 1363 C C . GLU A 1 181 ? -4.359 -2.471 -12.970 1.00 97.94 181 GLU A C 1
ATOM 1365 O O . GLU A 1 181 ? -5.053 -2.528 -11.960 1.00 97.94 181 GLU A O 1
ATOM 1370 N N . ASP A 1 182 ? -3.492 -3.425 -13.317 1.00 98.06 182 ASP A N 1
ATOM 1371 C CA . ASP A 1 182 ? -3.327 -4.678 -12.575 1.00 98.06 182 ASP A CA 1
ATOM 1372 C C . ASP A 1 182 ? -2.373 -4.617 -11.374 1.00 98.06 182 ASP A C 1
ATOM 1374 O O . ASP A 1 182 ? -2.215 -5.632 -10.701 1.00 98.06 182 ASP A O 1
ATOM 1378 N N . ALA A 1 183 ? -1.737 -3.476 -11.078 1.00 98.31 183 ALA A N 1
ATOM 1379 C CA . ALA A 1 183 ? -0.941 -3.350 -9.855 1.00 98.31 183 ALA A CA 1
ATOM 1380 C C . ALA A 1 183 ? -1.817 -3.630 -8.626 1.00 98.31 183 ALA A C 1
ATOM 1382 O O . ALA A 1 183 ? -2.996 -3.269 -8.599 1.00 98.31 183 ALA A O 1
ATOM 1383 N N . THR A 1 184 ? -1.266 -4.280 -7.605 1.00 98.50 184 THR A N 1
ATOM 1384 C CA . THR A 1 184 ? -2.066 -4.768 -6.473 1.00 98.50 184 THR A CA 1
ATOM 1385 C C . THR A 1 184 ? -1.944 -3.839 -5.279 1.00 98.50 184 THR A C 1
ATOM 1387 O O . THR A 1 184 ? -0.835 -3.461 -4.926 1.00 98.50 184 THR A O 1
ATOM 1390 N N . LEU A 1 185 ? -3.051 -3.512 -4.616 1.00 98.44 185 LEU A N 1
ATOM 1391 C CA . LEU A 1 185 ? -3.085 -2.850 -3.312 1.00 98.44 185 LEU A CA 1
ATOM 1392 C C . LEU A 1 185 ? -3.523 -3.859 -2.256 1.00 98.44 185 LEU A C 1
ATOM 1394 O O . LEU A 1 185 ? -4.692 -4.224 -2.214 1.00 98.44 185 LEU A O 1
ATOM 1398 N N . THR A 1 186 ? -2.604 -4.280 -1.393 1.00 98.69 186 THR A N 1
ATOM 1399 C CA . THR A 1 186 ? -2.859 -5.250 -0.318 1.00 98.69 186 THR A CA 1
ATOM 1400 C C . THR A 1 186 ? -2.859 -4.528 1.024 1.00 98.69 186 THR A C 1
ATOM 1402 O O . THR A 1 186 ? -1.849 -3.934 1.399 1.00 98.69 186 THR A O 1
ATOM 1405 N N . ALA A 1 187 ? -3.979 -4.534 1.747 1.00 97.88 187 ALA A N 1
ATOM 1406 C CA . ALA A 1 187 ? -4.161 -3.776 2.985 1.00 97.88 187 ALA A CA 1
ATOM 1407 C C . ALA A 1 187 ? -4.156 -4.667 4.246 1.00 97.88 187 ALA A C 1
ATOM 1409 O O . ALA A 1 187 ? -4.430 -5.856 4.174 1.00 97.88 187 ALA A O 1
ATOM 1410 N N . VAL A 1 188 ? -3.847 -4.145 5.437 1.00 98.06 188 VAL A N 1
ATOM 1411 C CA . VAL A 1 188 ? -3.598 -2.735 5.788 1.00 98.06 188 VAL A CA 1
ATOM 1412 C C . VAL A 1 188 ? -2.205 -2.521 6.389 1.00 98.06 188 VAL A C 1
ATOM 1414 O O . VAL A 1 188 ? -1.768 -3.282 7.245 1.00 98.06 188 VAL A O 1
ATOM 1417 N N . GLU A 1 189 ? -1.522 -1.443 5.985 1.00 97.44 189 GLU A N 1
ATOM 1418 C CA . GLU A 1 189 ? -0.293 -0.982 6.640 1.00 97.44 189 GLU A CA 1
ATOM 1419 C C . GLU A 1 189 ? -0.654 0.075 7.695 1.00 97.44 189 GLU A C 1
ATOM 1421 O O . GLU A 1 189 ? -1.026 1.204 7.363 1.00 97.44 189 GLU A O 1
ATOM 1426 N N . THR A 1 190 ? -0.577 -0.294 8.971 1.00 96.38 190 THR A N 1
ATOM 1427 C CA . THR A 1 190 ? -0.970 0.556 10.114 1.00 96.38 190 THR A CA 1
ATOM 1428 C C . THR A 1 190 ? 0.200 0.964 11.003 1.00 96.38 190 THR A C 1
ATOM 1430 O O . THR A 1 190 ? 0.100 1.944 11.738 1.00 96.38 190 THR A O 1
ATOM 1433 N N . ARG A 1 191 ? 1.326 0.243 10.938 1.00 94.50 191 ARG A N 1
ATOM 1434 C CA . ARG A 1 191 ? 2.433 0.330 11.909 1.00 94.50 191 ARG A CA 1
ATOM 1435 C C . ARG A 1 191 ? 3.697 0.958 11.312 1.00 94.50 191 ARG A C 1
ATOM 1437 O O . ARG A 1 191 ? 4.795 0.432 11.463 1.00 94.50 191 ARG A O 1
ATOM 1444 N N . THR A 1 192 ? 3.538 2.076 10.603 1.00 88.88 192 THR A N 1
ATOM 1445 C CA . THR A 1 192 ? 4.646 2.800 9.946 1.00 88.88 192 THR A CA 1
ATOM 1446 C C . THR A 1 192 ? 5.549 3.541 10.933 1.00 88.88 192 THR A C 1
ATOM 1448 O O . THR A 1 192 ? 6.752 3.670 10.709 1.00 88.88 192 THR A O 1
ATOM 1451 N N . SER A 1 193 ? 4.981 4.014 12.039 1.00 89.00 193 SER A N 1
ATOM 1452 C CA . SER A 1 193 ? 5.678 4.661 13.147 1.00 89.00 193 SER A CA 1
ATOM 1453 C C . SER A 1 193 ? 4.930 4.411 14.461 1.00 89.00 193 SER A C 1
ATOM 1455 O O . SER A 1 193 ? 3.830 3.853 14.475 1.00 89.00 193 SER A O 1
ATOM 1457 N N . SER A 1 194 ? 5.546 4.781 15.588 1.00 89.12 194 SER A N 1
ATOM 1458 C CA . SER A 1 194 ? 4.896 4.656 16.896 1.00 89.12 194 SER A CA 1
ATOM 1459 C C . SER A 1 194 ? 3.681 5.592 16.977 1.00 89.12 194 SER A C 1
ATOM 1461 O O . SER A 1 194 ? 3.860 6.797 16.785 1.00 89.12 194 SER A O 1
ATOM 1463 N N . PRO A 1 195 ? 2.480 5.097 17.337 1.00 88.00 195 PRO A N 1
ATOM 1464 C CA . PRO A 1 195 ? 1.298 5.940 17.549 1.00 88.00 195 PRO A CA 1
ATOM 1465 C C . PRO A 1 195 ? 1.381 6.757 18.849 1.00 88.00 195 PRO A C 1
ATOM 1467 O O . PRO A 1 195 ? 0.537 7.611 19.103 1.00 88.00 195 PRO A O 1
ATOM 1470 N N . ILE A 1 196 ? 2.389 6.484 19.686 1.00 88.81 196 ILE A N 1
ATOM 1471 C CA . ILE A 1 196 ? 2.618 7.136 20.974 1.00 88.81 196 ILE A CA 1
ATOM 1472 C C . ILE A 1 196 ? 4.013 7.753 20.970 1.00 88.81 196 ILE A C 1
ATOM 1474 O O . ILE A 1 196 ? 5.005 7.082 20.667 1.00 88.81 196 ILE A O 1
ATOM 1478 N N . CYS A 1 197 ? 4.104 9.012 21.390 1.00 86.50 197 CYS A N 1
ATOM 1479 C CA . CYS A 1 197 ? 5.373 9.626 21.752 1.00 86.50 197 CYS A CA 1
ATOM 1480 C C . CYS A 1 197 ? 5.584 9.504 23.264 1.00 86.50 197 CYS A C 1
ATOM 1482 O O . CYS A 1 197 ? 4.861 10.110 24.053 1.00 86.50 197 CYS A O 1
ATOM 1484 N N . ILE A 1 198 ? 6.585 8.727 23.678 1.00 87.56 198 ILE A N 1
ATOM 1485 C CA . ILE A 1 198 ? 7.039 8.703 25.070 1.00 87.56 198 ILE A CA 1
ATOM 1486 C C . ILE A 1 198 ? 8.198 9.692 25.191 1.00 87.56 198 ILE A C 1
ATOM 1488 O O . ILE A 1 198 ? 9.352 9.332 24.942 1.00 87.56 198 ILE A O 1
ATOM 1492 N N . SER A 1 199 ? 7.878 10.941 25.533 1.00 82.62 199 SER A N 1
ATOM 1493 C CA . SER A 1 199 ? 8.850 12.032 25.640 1.00 82.62 199 SER A CA 1
ATOM 1494 C C . SER A 1 199 ? 9.983 11.688 26.609 1.00 82.62 199 SER A C 1
ATOM 1496 O O . SER A 1 199 ? 9.749 11.262 27.741 1.00 82.62 199 SER A O 1
ATOM 1498 N N . ARG A 1 200 ? 11.229 11.894 26.173 1.00 81.81 200 ARG A N 1
ATOM 1499 C CA . ARG A 1 200 ? 12.434 11.742 27.001 1.00 81.81 200 ARG A CA 1
ATOM 1500 C C . ARG A 1 200 ? 13.186 13.069 27.013 1.00 81.81 200 ARG A C 1
ATOM 1502 O O . ARG A 1 200 ? 13.418 13.643 25.953 1.00 81.81 200 ARG A O 1
ATOM 1509 N N . LEU A 1 201 ? 13.560 13.554 28.197 1.00 73.00 201 LEU A N 1
ATOM 1510 C CA . LEU A 1 201 ? 14.469 14.697 28.335 1.00 73.00 201 LEU A CA 1
ATOM 1511 C C . LEU A 1 201 ? 15.922 14.261 28.055 1.00 73.00 201 LEU A C 1
ATOM 1513 O O . LEU A 1 201 ? 16.221 13.067 28.042 1.00 73.00 201 LEU A O 1
ATOM 1517 N N . MET A 1 202 ? 16.824 15.229 27.844 1.00 61.22 202 MET A N 1
ATOM 1518 C CA . MET A 1 202 ? 18.242 15.015 27.484 1.00 61.22 202 MET A CA 1
ATOM 1519 C C . MET A 1 202 ? 19.027 14.082 28.431 1.00 61.22 202 MET A C 1
ATOM 1521 O O . MET A 1 202 ? 20.017 13.488 28.009 1.00 61.22 202 MET A O 1
ATOM 1525 N N . GLU A 1 203 ? 18.596 13.894 29.682 1.00 61.06 203 GLU A N 1
ATOM 1526 C CA . GLU A 1 203 ? 19.093 12.805 30.527 1.00 61.06 203 GLU A CA 1
ATOM 1527 C C . GLU A 1 203 ? 18.283 11.528 30.254 1.00 61.06 203 GLU A C 1
ATOM 1529 O O . GLU A 1 203 ? 17.151 11.382 30.714 1.00 61.06 203 GLU A O 1
ATOM 1534 N N . LEU A 1 204 ? 18.877 10.567 29.541 1.00 55.16 204 LEU A N 1
ATOM 1535 C CA . LEU A 1 204 ? 18.356 9.205 29.374 1.00 55.16 204 LEU A CA 1
ATOM 1536 C C . LEU A 1 204 ? 18.247 8.482 30.734 1.00 55.16 204 LEU A C 1
ATOM 1538 O O . LEU A 1 204 ? 19.075 7.640 31.076 1.00 55.16 204 LEU A O 1
ATOM 1542 N N . LYS A 1 205 ? 17.219 8.784 31.532 1.00 48.75 205 LYS A N 1
ATOM 1543 C CA . LYS A 1 205 ? 16.900 8.064 32.770 1.00 48.75 205 LYS A CA 1
ATOM 1544 C C . LYS A 1 205 ? 15.478 7.518 32.725 1.00 48.75 205 LYS A C 1
ATOM 1546 O O . LYS A 1 205 ? 14.533 8.157 33.170 1.00 48.75 205 LYS A O 1
ATOM 1551 N N . TRP A 1 206 ? 15.356 6.254 32.326 1.00 49.12 206 TRP A N 1
ATOM 1552 C CA . TRP A 1 206 ? 14.288 5.388 32.826 1.00 49.12 206 TRP A CA 1
ATOM 1553 C C . TRP A 1 206 ? 14.666 4.928 34.236 1.00 49.12 206 TRP A C 1
ATOM 1555 O O . TRP A 1 206 ? 15.172 3.823 34.437 1.00 49.12 206 TRP A O 1
ATOM 1565 N N . ARG A 1 207 ? 14.486 5.789 35.244 1.00 41.09 207 ARG A N 1
ATOM 1566 C CA . ARG A 1 207 ? 14.573 5.323 36.633 1.00 41.09 207 ARG A CA 1
ATOM 1567 C C . ARG A 1 207 ? 13.284 4.577 36.957 1.00 41.09 207 ARG A C 1
ATOM 1569 O O . ARG A 1 207 ? 12.205 5.151 36.921 1.00 41.09 207 ARG A O 1
ATOM 1576 N N . ARG A 1 208 ? 13.420 3.284 37.266 1.00 46.59 208 ARG A N 1
ATOM 1577 C CA . ARG A 1 208 ? 12.366 2.419 37.813 1.00 46.59 208 ARG A CA 1
ATOM 1578 C C . ARG A 1 208 ? 11.540 3.164 38.871 1.00 46.59 208 ARG A C 1
ATOM 1580 O O . ARG A 1 208 ? 12.003 3.325 39.996 1.00 46.59 208 ARG A O 1
ATOM 1587 N N . ARG A 1 209 ? 10.319 3.558 38.516 1.00 37.59 209 ARG A N 1
ATOM 1588 C CA . ARG A 1 209 ? 9.124 3.559 39.371 1.00 37.59 209 ARG A CA 1
ATOM 1589 C C . ARG A 1 209 ? 7.925 3.831 38.475 1.00 37.59 209 ARG A C 1
ATOM 1591 O O . ARG A 1 209 ? 7.704 4.949 38.035 1.00 37.59 209 ARG A O 1
ATOM 1598 N N . TRP A 1 210 ? 7.171 2.774 38.205 1.00 39.59 210 TRP A N 1
ATOM 1599 C CA . TRP A 1 210 ? 5.799 2.885 37.741 1.00 39.59 210 TRP A CA 1
ATOM 1600 C C . TRP A 1 210 ? 5.019 3.623 38.833 1.00 39.59 210 TRP A C 1
ATOM 1602 O O . TRP A 1 210 ? 4.782 3.067 39.904 1.00 39.59 210 TRP A O 1
ATOM 1612 N N . HIS A 1 211 ? 4.703 4.895 38.618 1.00 35.97 211 HIS A N 1
ATOM 1613 C CA . HIS A 1 211 ? 3.594 5.561 39.292 1.00 35.97 211 HIS A CA 1
ATOM 1614 C C . HIS A 1 211 ? 2.600 5.917 38.195 1.00 35.97 211 HIS A C 1
ATOM 1616 O O . HIS A 1 211 ? 2.890 6.697 37.292 1.00 35.97 211 HIS A O 1
ATOM 1622 N N . PHE A 1 212 ? 1.483 5.198 38.232 1.00 37.91 212 PHE A N 1
ATOM 1623 C CA . PHE A 1 212 ? 0.303 5.406 37.412 1.00 37.91 212 PHE A CA 1
ATOM 1624 C C . PHE A 1 212 ? -0.174 6.865 37.492 1.00 37.91 212 PHE A C 1
ATOM 1626 O O . PHE A 1 212 ? -0.094 7.466 38.557 1.00 37.91 212 PHE A O 1
ATOM 1633 N N . LEU A 1 213 ? -0.702 7.359 36.365 1.00 42.16 213 LEU A N 1
ATOM 1634 C CA . LEU A 1 213 ? -1.770 8.361 36.232 1.00 42.16 213 LEU A CA 1
ATOM 1635 C C . LEU A 1 213 ? -1.799 9.500 37.276 1.00 42.16 213 LEU A C 1
ATOM 1637 O O . LEU A 1 213 ? -2.325 9.319 38.371 1.00 42.16 213 LEU A O 1
ATOM 1641 N N . SER A 1 214 ? -1.434 10.720 36.867 1.00 32.12 214 SER A N 1
ATOM 1642 C CA . SER A 1 214 ? -2.166 11.907 37.330 1.00 32.12 214 SER A CA 1
ATOM 1643 C C . SER A 1 214 ? -2.803 12.607 36.133 1.00 32.12 214 SER A C 1
ATOM 1645 O O . SER A 1 214 ? -2.132 13.173 35.272 1.00 32.12 214 SER A O 1
ATOM 1647 N N . LEU A 1 215 ? -4.126 12.487 36.079 1.00 40.94 215 LEU A N 1
ATOM 1648 C CA . LEU A 1 215 ? -5.022 13.404 35.390 1.00 40.94 215 LEU A CA 1
ATOM 1649 C C . LEU A 1 215 ? -4.948 14.763 36.097 1.00 40.94 215 LEU A C 1
ATOM 1651 O O . LEU A 1 215 ? -5.184 14.806 37.299 1.00 40.94 215 LEU A O 1
ATOM 1655 N N . GLU A 1 216 ? -4.695 15.835 35.356 1.00 31.61 216 GLU A N 1
ATOM 1656 C CA . GLU A 1 216 ? -5.090 17.214 35.694 1.00 31.61 216 GLU A CA 1
ATOM 1657 C C . GLU A 1 216 ? -5.517 17.837 34.351 1.00 31.61 216 GLU A C 1
ATOM 1659 O O . GLU A 1 216 ? -4.713 17.897 33.423 1.00 31.61 216 GLU A O 1
ATOM 1664 N N . SER A 1 217 ? -6.825 17.823 34.060 1.00 36.19 217 SER A N 1
ATOM 1665 C CA . SER A 1 217 ? -7.834 18.878 34.301 1.00 36.19 217 SER A CA 1
ATOM 1666 C C . SER A 1 217 ? -7.836 19.939 33.206 1.00 36.19 217 SER A C 1
ATOM 1668 O O . SER A 1 217 ? -6.868 20.729 33.171 1.00 36.19 217 SER A O 1
#

pLDDT: mean 92.06, std 14.45, range [31.61, 98.81]